Protein AF-A0A0C9TVW7-F1 (afdb_monomer_lite)

Sequence (219 aa):
MTTEAKRLNALELTLAEERLKTERIENQLQQLIELLDPTRAATEPAPPGNTPSVQIMDEDTPSEMSTGRGQSFLNSCSLYFSIAGRAFQDEQARISWALTFFKTGQAASFADRILRTQSRTGKPYFANWSAFELEFKKHFTPRNRQVTAITQLKGSSWYQGSDSVNLVVKFKKGLNKSLRTTVSTMDPPPAFDDLETWIEAAQRVADARETSKVFEENI

Radius of gyration: 31.5 Å; chains: 1; bounding box: 72×58×94 Å

Foldseek 3Di:
DVPVVVVVVVVVVVVVVVVVVVVVVVVVVVVVVVVVDPPPPPDDDDDDDDDPPPPDPDPPLPQDLAQVNLVVLVVVLVVCCVVCVVVDPFQLSSVVVSLVSQDHDPSVVVSCVQVVVCVVPVDHPAPGPVRVSVVSCVRRNPVDPLVVLVVVLVVVCVPPVDQLLVSLVVSLVPDDPVLSVQQCPDVVHDDNSDPVSSSVSSVVVVVVVVVVVVVVVVD

pLDDT: mean 70.95, std 16.87, range [31.98, 92.75]

Structure (mmCIF, N/CA/C/O backbone):
data_AF-A0A0C9TVW7-F1
#
_entry.id   AF-A0A0C9TVW7-F1
#
loop_
_atom_site.group_PDB
_atom_site.id
_atom_site.type_symbol
_atom_site.label_atom_id
_atom_site.label_alt_id
_atom_site.label_comp_id
_atom_site.label_asym_id
_atom_site.label_entity_id
_atom_site.label_seq_id
_atom_site.pdbx_PDB_ins_code
_atom_site.Cartn_x
_atom_site.Cartn_y
_atom_site.Cartn_z
_atom_site.occupancy
_atom_site.B_iso_or_equiv
_atom_site.auth_seq_id
_atom_site.auth_comp_id
_atom_site.auth_asym_id
_atom_site.auth_atom_id
_atom_site.pdbx_PDB_model_num
ATOM 1 N N . MET A 1 1 ? -46.443 -13.674 58.684 1.00 56.50 1 MET A N 1
ATOM 2 C CA . MET A 1 1 ? -45.889 -12.301 58.625 1.00 56.50 1 MET A CA 1
ATOM 3 C C . MET A 1 1 ? -44.355 -12.234 58.699 1.00 56.50 1 MET A C 1
ATOM 5 O O . MET A 1 1 ? -43.792 -11.214 58.343 1.00 56.50 1 MET A O 1
ATOM 9 N N . THR A 1 2 ? -43.634 -13.285 59.108 1.00 62.97 2 THR A N 1
ATOM 10 C CA . THR A 1 2 ? -42.164 -13.254 59.300 1.00 62.97 2 THR A CA 1
ATOM 11 C C . THR A 1 2 ? -41.322 -13.492 58.038 1.00 62.97 2 THR A C 1
ATOM 13 O O . THR A 1 2 ? -40.131 -13.192 58.031 1.00 62.97 2 THR A O 1
ATOM 16 N N . THR A 1 3 ? -41.903 -14.033 56.969 1.00 72.88 3 THR A N 1
ATOM 17 C CA . THR A 1 3 ? -41.210 -14.331 55.702 1.00 72.88 3 THR A CA 1
ATOM 18 C C . THR A 1 3 ? -41.071 -13.112 54.793 1.00 72.88 3 THR A C 1
ATOM 20 O O . THR A 1 3 ? -40.035 -12.950 54.156 1.00 72.88 3 THR A O 1
ATOM 23 N N . GLU A 1 4 ? -42.067 -12.228 54.765 1.00 73.50 4 GLU A N 1
ATOM 24 C CA . GLU A 1 4 ? -42.028 -10.991 53.971 1.00 73.50 4 GLU A CA 1
ATOM 25 C C . GLU A 1 4 ? -41.014 -9.989 54.529 1.00 73.50 4 GLU A C 1
ATOM 27 O O . GLU A 1 4 ? -40.212 -9.450 53.771 1.00 73.50 4 GLU A O 1
ATOM 32 N N . ALA A 1 5 ? -40.942 -9.845 55.857 1.00 74.75 5 ALA A N 1
ATOM 33 C CA . ALA A 1 5 ? -39.949 -8.997 56.522 1.00 74.75 5 ALA A CA 1
ATOM 34 C C . ALA A 1 5 ? -38.498 -9.416 56.207 1.00 74.75 5 ALA A C 1
ATOM 36 O O . ALA A 1 5 ? -37.625 -8.575 56.016 1.00 74.75 5 ALA A O 1
ATOM 37 N N . LYS A 1 6 ? -38.233 -10.724 56.080 1.00 78.38 6 LYS A N 1
ATOM 38 C CA . LYS A 1 6 ? -36.904 -11.230 55.697 1.00 78.38 6 LYS A CA 1
ATOM 39 C C . LYS A 1 6 ? -36.547 -10.912 54.244 1.00 78.38 6 LYS A C 1
ATOM 41 O O . LYS A 1 6 ? -35.385 -10.642 53.959 1.00 78.38 6 LYS A O 1
ATOM 46 N N . ARG A 1 7 ? -37.526 -10.943 53.330 1.00 80.50 7 ARG A N 1
ATOM 47 C CA . ARG A 1 7 ? -37.311 -10.600 51.913 1.00 80.50 7 ARG A CA 1
ATOM 48 C C . ARG A 1 7 ? -37.087 -9.102 51.728 1.00 80.50 7 ARG A C 1
ATOM 50 O O . ARG A 1 7 ? -36.235 -8.737 50.930 1.00 80.50 7 ARG A O 1
ATOM 57 N N . LEU A 1 8 ? -37.798 -8.268 52.489 1.00 81.94 8 LEU A N 1
ATOM 58 C CA . LEU A 1 8 ? -37.588 -6.818 52.500 1.00 81.94 8 LEU A CA 1
ATOM 59 C C . LEU A 1 8 ? -36.176 -6.462 52.980 1.00 81.94 8 LEU A C 1
ATOM 61 O O . LEU A 1 8 ? -35.452 -5.801 52.245 1.00 81.94 8 LEU A O 1
ATOM 65 N N . ASN A 1 9 ? -35.726 -7.021 54.108 1.00 84.56 9 ASN A N 1
ATOM 66 C CA . ASN A 1 9 ? -34.359 -6.796 54.597 1.00 84.56 9 ASN A CA 1
ATOM 67 C C . ASN A 1 9 ? -33.279 -7.278 53.611 1.00 84.56 9 ASN A C 1
ATOM 69 O O . ASN A 1 9 ? -32.235 -6.647 53.477 1.00 84.56 9 ASN A O 1
ATOM 73 N N . ALA A 1 10 ? -33.512 -8.394 52.910 1.00 83.44 10 ALA A N 1
ATOM 74 C CA . ALA A 1 10 ? -32.576 -8.888 51.900 1.00 83.44 10 ALA A CA 1
ATOM 75 C C . ALA A 1 10 ? -32.485 -7.944 50.689 1.00 83.44 10 ALA A C 1
ATOM 77 O O . ALA A 1 10 ? -31.390 -7.693 50.193 1.00 83.44 10 ALA A O 1
ATOM 78 N N . LEU A 1 11 ? -33.616 -7.392 50.238 1.00 85.38 11 LEU A N 1
ATOM 79 C CA . LEU A 1 11 ? -33.639 -6.427 49.139 1.00 85.38 11 LEU A CA 1
ATOM 80 C C . LEU A 1 11 ? -32.977 -5.102 49.531 1.00 85.38 11 LEU A C 1
ATOM 82 O O . LEU A 1 11 ? -32.192 -4.568 48.751 1.00 85.38 11 LEU A O 1
ATOM 86 N N . GLU A 1 12 ? -33.227 -4.605 50.743 1.00 86.81 12 GLU A N 1
ATOM 87 C CA . GLU A 1 12 ? -32.579 -3.399 51.274 1.00 86.81 12 GLU A CA 1
ATOM 88 C C . GLU A 1 12 ? -31.057 -3.559 51.368 1.00 86.81 12 GLU A C 1
ATOM 90 O O . GLU A 1 12 ? -30.319 -2.651 50.983 1.00 86.81 12 GLU A O 1
ATOM 95 N N . LEU A 1 13 ? -30.582 -4.738 51.786 1.00 89.94 13 LEU A N 1
ATOM 96 C CA . LEU A 1 13 ? -29.155 -5.058 51.809 1.00 89.94 13 LEU A CA 1
ATOM 97 C C . LEU A 1 13 ? -28.554 -5.054 50.397 1.00 89.94 13 LEU A C 1
ATOM 99 O O . LEU A 1 13 ? -27.542 -4.396 50.166 1.00 89.94 13 LEU A O 1
ATOM 103 N N . THR A 1 14 ? -29.200 -5.717 49.432 1.00 89.81 14 THR A N 1
ATOM 104 C CA . THR A 1 14 ? -28.711 -5.728 48.041 1.00 89.81 14 THR A CA 1
ATOM 105 C C . THR A 1 14 ? -28.729 -4.339 47.403 1.00 89.81 14 THR A C 1
ATOM 107 O O . THR A 1 14 ? -27.819 -3.989 46.659 1.00 89.81 14 THR A O 1
ATOM 110 N N . LEU A 1 15 ? -29.721 -3.505 47.730 1.00 91.88 15 LEU A N 1
ATOM 111 C CA . LEU A 1 15 ? -29.795 -2.125 47.254 1.00 91.88 15 LEU A CA 1
ATOM 112 C C . LEU A 1 15 ? -28.636 -1.286 47.811 1.00 91.88 15 LEU A C 1
ATOM 114 O O . LEU A 1 15 ? -28.059 -0.480 47.083 1.00 91.88 15 LEU A O 1
ATOM 118 N N . ALA A 1 16 ? -28.289 -1.469 49.087 1.00 90.56 16 ALA A N 1
ATOM 119 C CA . ALA A 1 16 ? -27.157 -0.787 49.708 1.00 90.56 16 ALA A CA 1
ATOM 120 C C . ALA A 1 16 ? -25.822 -1.212 49.074 1.00 90.56 16 ALA A C 1
ATOM 122 O O . ALA A 1 16 ? -24.976 -0.362 48.794 1.00 90.56 16 ALA A O 1
ATOM 123 N N . GLU A 1 17 ? -25.656 -2.503 48.779 1.00 92.25 17 GLU A N 1
ATOM 124 C CA . GLU A 1 17 ? -24.476 -3.020 48.081 1.00 92.25 17 GLU A CA 1
ATOM 125 C C . GLU A 1 17 ? -24.343 -2.452 46.661 1.00 92.25 17 GLU A C 1
ATOM 127 O O . GLU A 1 17 ? -23.255 -2.025 46.271 1.00 92.25 17 GLU A O 1
ATOM 132 N N . GLU A 1 18 ? -25.434 -2.394 45.891 1.00 89.81 18 GLU A N 1
ATOM 133 C CA . GLU A 1 18 ? -25.423 -1.819 44.539 1.00 89.81 18 GLU A CA 1
ATOM 134 C C . GLU A 1 18 ? -25.153 -0.307 44.550 1.00 89.81 18 GLU A C 1
ATOM 136 O O . GLU A 1 18 ? -24.414 0.200 43.701 1.00 89.81 18 GLU A O 1
ATOM 141 N N . ARG A 1 19 ? -25.669 0.426 45.546 1.00 89.50 19 ARG A N 1
ATOM 142 C CA . ARG A 1 19 ? -25.356 1.854 45.727 1.00 89.50 19 ARG A CA 1
ATOM 143 C C . ARG A 1 19 ? -23.876 2.081 46.015 1.00 89.50 19 ARG A C 1
ATOM 145 O O . ARG A 1 19 ? -23.264 2.928 45.376 1.00 89.50 19 ARG A O 1
ATOM 152 N N . LEU A 1 20 ? -23.281 1.270 46.887 1.00 92.31 20 LEU A N 1
ATOM 153 C CA . LEU A 1 20 ? -21.857 1.364 47.215 1.00 92.31 20 LEU A CA 1
ATOM 154 C C . LEU A 1 20 ? -20.978 1.030 45.997 1.00 92.31 20 LEU A C 1
ATOM 156 O O . LEU A 1 20 ? -19.965 1.686 45.753 1.00 92.31 20 LEU A O 1
ATOM 160 N N . LYS A 1 21 ? -21.383 0.050 45.175 1.00 88.69 21 LYS A N 1
ATOM 161 C CA . LYS A 1 21 ? -20.720 -0.234 43.889 1.00 88.69 21 LYS A CA 1
ATOM 162 C C . LYS A 1 21 ? -20.826 0.942 42.920 1.00 88.69 21 LYS A C 1
ATOM 164 O O . LYS A 1 21 ? -19.841 1.251 42.256 1.00 88.69 21 LYS A O 1
ATOM 169 N N . THR A 1 22 ? -21.981 1.603 42.865 1.00 89.56 22 THR A N 1
ATOM 170 C CA . THR A 1 22 ? -22.203 2.773 42.002 1.00 89.56 22 THR A CA 1
ATOM 171 C C . THR A 1 22 ? -21.309 3.937 42.425 1.00 89.56 22 THR A C 1
ATOM 173 O O . THR A 1 22 ? -20.554 4.440 41.601 1.00 89.56 22 THR A O 1
ATOM 176 N N . GLU A 1 23 ? -21.268 4.270 43.718 1.00 92.75 23 GLU A N 1
ATOM 177 C CA . GLU A 1 23 ? -20.376 5.311 44.257 1.00 92.75 23 GLU A CA 1
ATOM 178 C C . GLU A 1 23 ? -18.893 4.989 44.024 1.00 92.75 23 GLU A C 1
ATOM 180 O O . GLU A 1 23 ? -18.076 5.875 43.762 1.00 92.75 23 GLU A O 1
ATOM 185 N N . ARG A 1 24 ? -18.512 3.707 44.094 1.00 91.44 24 ARG A N 1
ATOM 186 C CA . ARG A 1 24 ? -17.148 3.273 43.776 1.00 91.44 24 ARG A CA 1
ATOM 187 C C . ARG A 1 24 ? -16.816 3.500 42.303 1.00 91.44 24 ARG A C 1
ATOM 189 O O . ARG A 1 24 ? -15.730 3.992 42.009 1.00 91.44 24 ARG A O 1
ATOM 196 N N . ILE A 1 25 ? -17.727 3.146 41.398 1.00 91.50 25 ILE A N 1
ATOM 197 C CA . ILE A 1 25 ? -17.547 3.339 39.954 1.00 91.50 25 ILE A CA 1
ATOM 198 C C . ILE A 1 25 ? -17.503 4.833 39.618 1.00 91.50 25 ILE A C 1
ATOM 200 O O . ILE A 1 25 ? -16.626 5.252 38.869 1.00 91.50 25 ILE A O 1
ATOM 204 N N . GLU A 1 26 ? -18.378 5.647 40.208 1.00 90.38 26 GLU A N 1
ATOM 205 C CA . GLU A 1 26 ? -18.377 7.104 40.034 1.00 90.38 26 GLU 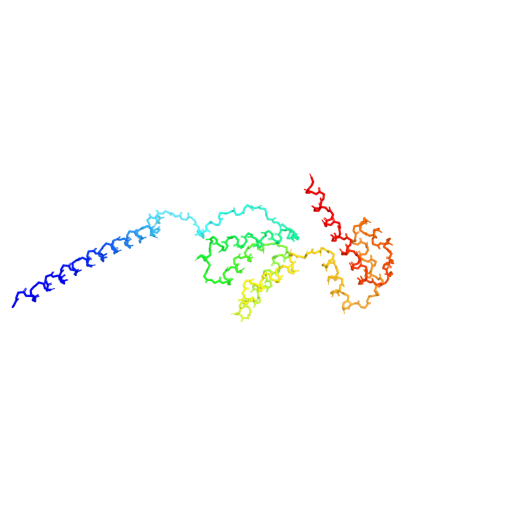A CA 1
ATOM 206 C C . GLU A 1 26 ? -17.065 7.731 40.515 1.00 90.38 26 GLU A C 1
ATOM 208 O O . GLU A 1 26 ? -16.455 8.506 39.783 1.00 90.38 26 GLU A O 1
ATOM 213 N N . ASN A 1 27 ? -16.553 7.325 41.682 1.00 90.75 27 ASN A N 1
ATOM 214 C CA . ASN A 1 27 ? -15.242 7.774 42.158 1.00 90.75 27 ASN A CA 1
ATOM 215 C C . ASN A 1 27 ? -14.097 7.346 41.228 1.00 90.75 27 ASN A C 1
ATOM 217 O O . ASN A 1 27 ? -13.171 8.121 40.995 1.00 90.75 27 ASN A O 1
ATOM 221 N N . GLN A 1 28 ? -14.144 6.131 40.674 1.00 89.44 28 GLN A N 1
ATOM 222 C CA . GLN A 1 28 ? -13.141 5.676 39.706 1.00 89.44 28 GLN A CA 1
ATOM 223 C C . GLN A 1 28 ? -13.206 6.472 38.397 1.00 89.44 28 GLN A C 1
ATOM 225 O O . GLN A 1 28 ? -12.164 6.808 37.838 1.00 89.44 28 GLN A O 1
ATOM 230 N N . LEU A 1 29 ? -14.408 6.806 37.921 1.00 87.00 29 LEU A N 1
ATOM 231 C CA . LEU A 1 29 ? -14.588 7.661 36.750 1.00 87.00 29 LEU A CA 1
ATOM 232 C C . LEU A 1 29 ? -14.093 9.084 37.020 1.00 87.00 29 LEU A C 1
ATOM 234 O O . LEU A 1 29 ? -13.397 9.640 36.177 1.00 87.00 29 LEU A O 1
ATOM 238 N N . GLN A 1 30 ? -14.359 9.638 38.205 1.00 83.94 30 GLN A N 1
ATOM 239 C CA . GLN A 1 30 ? -13.880 10.967 38.584 1.00 83.94 30 GLN A CA 1
ATOM 240 C C . GLN A 1 30 ? -12.346 11.032 38.644 1.00 83.94 30 GLN A C 1
ATOM 242 O O . GLN A 1 30 ? -11.760 11.992 38.153 1.00 83.94 30 GLN A O 1
ATOM 247 N N . GLN A 1 31 ? -11.688 9.985 39.156 1.00 84.94 31 GLN A N 1
ATOM 248 C CA . GLN A 1 31 ? -10.222 9.879 39.150 1.00 84.94 31 GLN A CA 1
ATOM 249 C C . GLN A 1 31 ? -9.647 9.797 37.732 1.00 84.94 31 GLN A C 1
ATOM 251 O O . GLN A 1 31 ? -8.604 10.384 37.453 1.00 84.94 31 GLN A O 1
ATOM 256 N N . LEU A 1 32 ? -10.317 9.084 36.820 1.00 79.38 32 LEU A N 1
ATOM 257 C CA . LEU A 1 32 ? -9.900 9.027 35.418 1.00 79.38 32 LEU A CA 1
ATOM 258 C C . LEU A 1 32 ? -10.103 10.370 34.708 1.00 79.38 32 LEU A C 1
ATOM 260 O O . LEU A 1 32 ? -9.274 10.732 33.882 1.00 79.38 32 LEU A O 1
ATOM 264 N N . ILE A 1 33 ? -11.159 11.115 35.046 1.00 82.56 33 ILE A N 1
ATOM 265 C CA . ILE A 1 33 ? -11.397 12.468 34.523 1.00 82.56 33 ILE A CA 1
ATOM 266 C C . ILE A 1 33 ? -10.311 13.433 35.021 1.00 82.56 33 ILE A C 1
ATOM 268 O O . ILE A 1 33 ? -9.722 14.130 34.202 1.00 82.56 33 ILE A O 1
ATOM 272 N N . GLU A 1 34 ? -9.962 13.410 36.314 1.00 78.00 34 GLU A N 1
ATOM 273 C CA . GLU A 1 34 ? -8.847 14.208 36.861 1.00 78.00 34 GLU A CA 1
ATOM 274 C C . GLU A 1 34 ? -7.494 13.855 36.226 1.00 78.00 34 GLU A C 1
ATOM 276 O O . GLU A 1 34 ? -6.662 14.734 36.013 1.00 78.00 34 GLU A O 1
ATOM 281 N N . LEU A 1 35 ? -7.270 12.581 35.889 1.00 70.06 35 LEU A N 1
ATOM 282 C CA . LEU A 1 35 ? -6.055 12.137 35.200 1.00 70.06 35 LEU A CA 1
ATOM 283 C C . LEU A 1 35 ? -6.007 12.596 33.731 1.00 70.06 35 LEU A C 1
ATOM 285 O O . LEU A 1 35 ? -4.927 12.689 33.146 1.00 70.06 35 LEU A O 1
ATOM 289 N N . LEU A 1 36 ? -7.170 12.853 33.127 1.00 69.12 36 LEU A N 1
ATOM 290 C CA . LEU A 1 36 ? -7.325 13.243 31.726 1.00 69.12 36 LEU A CA 1
ATOM 291 C C . LEU A 1 36 ? -7.466 14.761 31.527 1.00 69.12 36 LEU A C 1
ATOM 293 O O . LEU A 1 36 ? -7.441 15.196 30.377 1.00 69.12 36 LEU A O 1
ATOM 297 N N . ASP A 1 37 ? -7.568 15.559 32.596 1.00 62.38 37 ASP A N 1
ATOM 298 C CA . ASP A 1 37 ? -7.609 17.024 32.532 1.00 62.38 37 ASP A CA 1
ATOM 299 C C . ASP A 1 37 ? -6.202 17.618 32.272 1.00 62.38 37 ASP A C 1
ATOM 301 O O . ASP A 1 37 ? -5.349 17.626 33.163 1.00 62.38 37 ASP A O 1
ATOM 305 N N . PRO A 1 38 ? -5.924 18.215 31.093 1.00 53.44 38 PRO A N 1
ATOM 306 C CA . PRO A 1 38 ? -4.649 18.885 30.804 1.00 53.44 38 PRO A CA 1
ATOM 307 C C . PRO A 1 38 ? -4.587 20.315 31.386 1.00 53.44 38 PRO A C 1
ATOM 309 O O . PRO A 1 38 ? -3.648 21.070 31.129 1.00 53.44 38 PRO A O 1
ATOM 312 N N . THR A 1 39 ? -5.608 20.732 32.139 1.00 40.97 39 THR A N 1
ATOM 313 C CA . THR A 1 39 ? -5.990 22.146 32.292 1.00 40.97 39 THR A CA 1
ATOM 314 C C . THR A 1 39 ? -5.270 22.891 33.427 1.00 40.97 39 THR A C 1
ATOM 316 O O . THR A 1 39 ? -5.425 24.103 33.553 1.00 40.97 39 THR A O 1
ATOM 319 N N . ARG A 1 40 ? -4.403 22.247 34.227 1.00 43.56 40 ARG A N 1
ATOM 320 C CA . ARG A 1 40 ? -3.616 22.966 35.259 1.00 43.56 40 ARG A CA 1
ATOM 321 C C . ARG A 1 40 ? -2.255 23.503 34.784 1.00 43.56 40 ARG A C 1
ATOM 323 O O . ARG A 1 40 ? -1.519 24.062 35.590 1.00 43.56 40 ARG A O 1
ATOM 330 N N . ALA A 1 41 ? -1.928 23.399 33.495 1.00 34.09 41 ALA A N 1
ATOM 331 C CA . ALA A 1 41 ? -0.677 23.923 32.925 1.00 34.09 41 ALA A CA 1
ATOM 332 C C . ALA A 1 41 ? -0.891 25.057 31.899 1.00 34.09 41 ALA A C 1
ATOM 334 O O . ALA A 1 41 ? -0.107 25.207 30.969 1.00 34.09 41 ALA A O 1
ATOM 335 N N . ALA A 1 42 ? -1.952 25.856 32.049 1.00 36.16 42 ALA A N 1
ATOM 336 C CA . ALA A 1 42 ? -2.235 27.001 31.181 1.00 36.16 42 ALA A CA 1
ATOM 337 C C . ALA A 1 42 ? -2.283 28.323 31.968 1.00 36.16 42 ALA A C 1
ATOM 339 O O . ALA A 1 42 ? -3.294 29.020 31.967 1.00 36.16 42 ALA A O 1
ATOM 340 N N . THR A 1 43 ? -1.167 28.683 32.607 1.00 41.81 43 THR A N 1
ATOM 341 C CA . THR A 1 43 ? -0.898 30.082 32.982 1.00 41.81 43 THR A CA 1
ATOM 342 C C . THR A 1 43 ? 0.576 30.441 32.779 1.00 41.81 43 THR A C 1
ATOM 344 O O . THR A 1 43 ? 1.221 30.934 33.692 1.00 41.81 43 THR A O 1
ATOM 347 N N . GLU A 1 44 ? 1.128 30.201 31.587 1.00 31.98 44 GLU A N 1
ATOM 348 C CA . GLU A 1 44 ? 2.358 30.864 31.115 1.00 31.98 44 G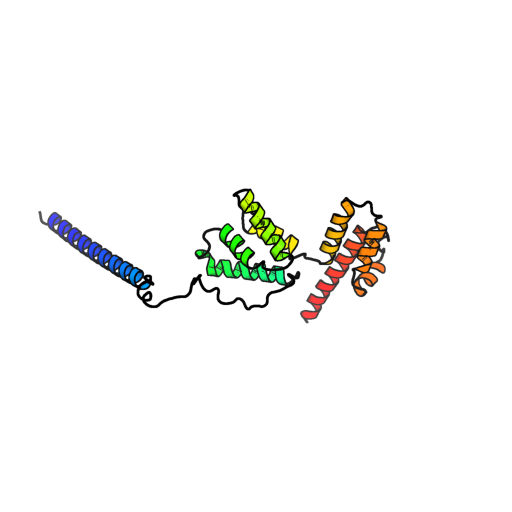LU A CA 1
ATOM 349 C C . GLU A 1 44 ? 2.415 30.803 29.565 1.00 31.98 44 GLU A C 1
ATOM 351 O O . GLU A 1 44 ? 1.934 29.820 28.996 1.00 31.98 44 GLU A O 1
ATOM 356 N N . PRO A 1 45 ? 2.863 31.852 28.840 1.00 38.97 45 PRO A N 1
ATOM 357 C CA . PRO A 1 45 ? 2.482 32.048 27.436 1.00 38.97 45 PRO A CA 1
ATOM 358 C C . PRO A 1 45 ? 3.388 31.345 26.394 1.00 38.97 45 PRO A C 1
ATOM 360 O O . PRO A 1 45 ? 4.597 31.538 26.419 1.00 38.97 45 PRO A O 1
ATOM 363 N N . ALA A 1 46 ? 2.740 30.685 25.406 1.00 38.12 46 ALA A N 1
ATOM 364 C CA . ALA A 1 46 ? 3.181 30.245 24.047 1.00 38.12 46 ALA A CA 1
ATOM 365 C C . ALA A 1 46 ? 4.333 29.199 23.940 1.00 38.12 46 ALA A C 1
ATOM 367 O O . ALA A 1 46 ? 5.244 29.248 24.757 1.00 38.12 46 ALA A O 1
ATOM 368 N N . PRO A 1 47 ? 4.363 28.260 22.946 1.00 38.00 47 PRO A N 1
ATOM 369 C CA . PRO A 1 47 ? 4.015 28.407 21.514 1.00 38.00 47 PRO A CA 1
ATOM 370 C C . PRO A 1 47 ? 3.085 27.271 20.961 1.00 38.00 47 PRO A C 1
ATOM 372 O O . PRO A 1 47 ? 2.569 26.480 21.748 1.00 38.00 47 PRO A O 1
ATOM 375 N N . PRO A 1 48 ? 2.740 27.215 19.651 1.00 43.12 48 PRO A N 1
ATOM 376 C CA . PRO A 1 48 ? 1.549 26.512 19.172 1.00 43.12 48 PRO A CA 1
ATOM 377 C C . PRO A 1 48 ? 1.763 25.008 18.953 1.00 43.12 48 PRO A C 1
ATOM 379 O O . PRO A 1 48 ? 2.783 24.589 18.419 1.00 43.12 48 PRO A O 1
ATOM 382 N N . GLY A 1 49 ? 0.713 24.233 19.241 1.00 40.47 49 GLY A N 1
ATOM 383 C CA . GLY A 1 49 ? 0.385 23.006 18.511 1.00 40.47 49 GLY A CA 1
ATOM 384 C C . GLY A 1 49 ? 1.188 21.759 18.869 1.00 40.47 49 GLY A C 1
ATOM 385 O O . GLY A 1 49 ? 2.066 21.352 18.120 1.00 40.47 49 GLY A O 1
ATOM 386 N N . ASN A 1 50 ? 0.777 21.061 19.929 1.00 32.56 50 ASN A N 1
ATOM 387 C CA . ASN A 1 50 ? 1.203 19.682 20.164 1.00 32.56 50 ASN A CA 1
ATOM 388 C C . ASN A 1 50 ? 0.118 18.714 19.680 1.00 32.56 50 ASN A C 1
ATOM 390 O O . ASN A 1 50 ? -0.694 18.201 20.447 1.00 32.56 50 ASN A O 1
ATOM 394 N N . THR A 1 51 ? 0.125 18.464 18.370 1.00 33.69 51 THR A N 1
ATOM 395 C CA . THR A 1 51 ? -0.267 17.163 17.813 1.00 33.69 51 THR A CA 1
ATOM 396 C C . THR A 1 51 ? 0.499 16.047 18.533 1.00 33.69 51 THR A C 1
ATOM 398 O O . THR A 1 51 ? 1.633 16.296 18.952 1.00 33.69 51 THR A O 1
ATOM 401 N N . PRO A 1 52 ? -0.053 14.822 18.658 1.00 34.62 52 PRO A N 1
ATOM 402 C CA . PRO A 1 52 ? 0.676 13.692 19.223 1.00 34.62 52 PRO A CA 1
ATOM 403 C C . PRO A 1 52 ? 2.032 13.588 18.533 1.00 34.62 52 PRO A C 1
ATOM 405 O O . PRO A 1 52 ? 2.098 13.428 17.312 1.00 34.62 52 PRO A O 1
ATOM 408 N N . SER A 1 53 ? 3.097 13.773 19.312 1.00 38.78 53 SER A N 1
ATOM 409 C CA . SER A 1 53 ? 4.463 13.716 18.822 1.00 38.78 53 SER A CA 1
ATOM 410 C C . SER A 1 53 ? 4.688 12.309 18.292 1.00 38.78 53 SER A C 1
ATOM 412 O O . SER A 1 53 ? 4.808 11.346 19.053 1.00 38.78 53 SER A O 1
ATOM 414 N N . VAL A 1 54 ? 4.649 12.193 16.965 1.00 44.28 54 VAL A N 1
ATOM 415 C CA . VAL A 1 54 ? 5.149 11.045 16.226 1.00 44.28 54 VAL A CA 1
ATOM 416 C C . VAL A 1 54 ? 6.617 10.980 16.598 1.00 44.28 54 VAL A C 1
ATOM 418 O O . VAL A 1 54 ? 7.432 11.730 16.064 1.00 44.28 54 VAL A O 1
ATOM 421 N N . GLN A 1 55 ? 6.937 10.141 17.581 1.00 37.41 55 GLN A N 1
ATOM 422 C CA . GLN A 1 55 ? 8.304 9.750 17.859 1.00 37.41 55 GLN A CA 1
ATOM 423 C C . GLN A 1 55 ? 8.823 9.073 16.594 1.00 37.41 55 GLN A C 1
ATOM 425 O O . GLN A 1 55 ? 8.552 7.904 16.342 1.00 37.41 55 GLN A O 1
ATOM 430 N N . ILE A 1 56 ? 9.429 9.907 15.751 1.00 40.44 56 ILE A N 1
ATOM 431 C CA . ILE A 1 56 ? 10.614 9.666 14.946 1.00 40.44 56 ILE A CA 1
ATOM 432 C C . ILE A 1 56 ? 10.730 8.181 14.585 1.00 40.44 56 ILE A C 1
ATOM 434 O O . ILE A 1 56 ? 11.476 7.421 15.196 1.00 40.44 56 ILE A O 1
ATOM 438 N N . MET A 1 57 ? 9.982 7.770 13.553 1.00 43.19 57 MET A N 1
ATOM 439 C CA . MET A 1 57 ? 10.615 6.877 12.589 1.00 43.19 57 MET A CA 1
ATOM 440 C C . MET A 1 57 ? 11.801 7.675 12.072 1.00 43.19 57 MET A C 1
ATOM 442 O O . MET A 1 57 ? 11.605 8.781 11.566 1.00 43.19 57 MET A O 1
ATOM 446 N N . ASP A 1 58 ? 12.990 7.147 12.337 1.00 36.03 58 ASP A N 1
ATOM 447 C CA . ASP A 1 58 ? 14.271 7.739 11.991 1.00 36.03 58 ASP A CA 1
ATOM 448 C C . ASP A 1 58 ? 14.204 8.399 10.614 1.00 36.03 58 ASP A C 1
ATOM 450 O O . ASP A 1 58 ? 13.619 7.855 9.668 1.00 36.03 58 ASP A O 1
ATOM 454 N N . GLU A 1 59 ? 14.750 9.606 10.548 1.00 42.56 59 GLU A N 1
ATOM 455 C CA . GLU A 1 59 ? 14.740 10.486 9.389 1.00 42.56 59 GLU A CA 1
ATOM 456 C C . GLU A 1 59 ? 15.710 9.971 8.323 1.00 42.56 59 GLU A C 1
ATOM 458 O O . GLU A 1 59 ? 16.627 10.652 7.884 1.00 42.56 59 GLU A O 1
ATOM 463 N N . ASP A 1 60 ? 15.475 8.753 7.853 1.00 35.84 60 ASP A N 1
ATOM 464 C CA . ASP A 1 60 ? 16.022 8.258 6.606 1.00 35.84 60 ASP A CA 1
ATOM 465 C C . ASP A 1 60 ? 14.962 8.494 5.535 1.00 35.84 60 ASP A C 1
ATOM 467 O O . ASP A 1 60 ? 14.245 7.594 5.093 1.00 35.84 60 ASP A O 1
ATOM 471 N N . THR A 1 61 ? 14.802 9.769 5.170 1.00 48.12 61 THR A N 1
ATOM 472 C CA . THR A 1 61 ? 13.939 10.195 4.067 1.00 48.12 61 THR A CA 1
ATOM 473 C C . THR A 1 61 ? 14.418 9.472 2.804 1.00 48.12 61 THR A C 1
ATOM 475 O O . THR A 1 61 ? 15.437 9.863 2.224 1.00 48.12 61 THR A O 1
ATOM 478 N N . PRO A 1 62 ? 13.739 8.413 2.321 1.00 39.62 62 PRO A N 1
ATOM 479 C CA . PRO A 1 62 ? 14.268 7.626 1.234 1.00 39.62 62 PRO A CA 1
ATOM 480 C C . PRO A 1 62 ? 13.826 8.323 -0.043 1.00 39.62 62 PRO A C 1
ATOM 482 O O . PRO A 1 62 ? 12.756 8.050 -0.582 1.00 39.62 62 PRO A O 1
ATOM 485 N N . SER A 1 63 ? 14.675 9.227 -0.531 1.00 42.06 63 SER A N 1
ATOM 486 C CA . SER A 1 63 ? 14.503 9.978 -1.785 1.00 42.06 63 SER A CA 1
ATOM 487 C C . SER A 1 63 ? 14.306 9.083 -3.031 1.00 42.06 63 SER A C 1
ATOM 489 O O . SER A 1 63 ? 14.016 9.563 -4.121 1.00 42.06 63 SER A O 1
ATOM 491 N N . GLU A 1 64 ? 14.363 7.758 -2.881 1.00 43.72 64 GLU A N 1
ATOM 492 C CA . GLU A 1 64 ? 13.962 6.793 -3.898 1.00 43.72 64 GLU A CA 1
ATOM 493 C C . GLU A 1 64 ? 13.182 5.644 -3.246 1.00 43.72 64 GLU A C 1
ATOM 495 O O . GLU A 1 64 ? 13.778 4.761 -2.634 1.00 43.72 64 GLU A O 1
ATOM 500 N N . MET A 1 65 ? 11.858 5.568 -3.397 1.00 48.03 65 MET A N 1
ATOM 501 C CA . MET A 1 65 ? 11.171 4.293 -3.154 1.00 48.03 65 MET A CA 1
ATOM 502 C C . MET A 1 65 ? 11.690 3.259 -4.168 1.00 48.03 65 MET A C 1
ATOM 504 O O . MET A 1 65 ? 11.251 3.207 -5.313 1.00 48.03 65 MET A O 1
ATOM 508 N N . SER A 1 66 ? 12.687 2.474 -3.760 1.00 52.25 66 SER A N 1
ATOM 509 C CA . SER A 1 66 ? 13.212 1.337 -4.509 1.00 52.25 66 SER A CA 1
ATOM 510 C C . SER A 1 66 ? 12.381 0.089 -4.211 1.00 52.25 66 SER A C 1
ATOM 512 O O . SER A 1 66 ? 11.720 -0.006 -3.176 1.00 52.25 66 SER A O 1
ATOM 514 N N . THR A 1 67 ? 12.434 -0.891 -5.112 1.00 50.47 67 THR A N 1
ATOM 515 C CA . THR A 1 67 ? 11.640 -2.133 -5.066 1.00 50.47 67 THR A CA 1
ATOM 516 C C . THR A 1 67 ? 11.704 -2.872 -3.725 1.00 50.47 67 THR A C 1
ATOM 518 O O . THR A 1 67 ? 10.695 -3.420 -3.293 1.00 50.47 67 THR A O 1
ATOM 521 N N . GLY A 1 68 ? 12.855 -2.850 -3.041 1.00 54.94 68 GLY A N 1
ATOM 522 C CA . GLY A 1 68 ? 13.016 -3.433 -1.702 1.00 54.94 68 GLY A CA 1
ATOM 523 C C . GLY A 1 68 ? 12.430 -2.586 -0.566 1.00 54.94 68 GLY A C 1
ATOM 524 O O . GLY A 1 68 ? 11.946 -3.133 0.419 1.00 54.94 68 GLY A O 1
ATOM 525 N N . ARG A 1 69 ? 12.403 -1.254 -0.708 1.00 65.69 69 ARG A N 1
ATOM 526 C CA . ARG A 1 69 ? 11.873 -0.338 0.318 1.00 65.69 69 ARG A CA 1
ATOM 527 C C . ARG A 1 69 ? 10.344 -0.295 0.340 1.00 65.69 69 ARG A C 1
ATOM 529 O O . ARG A 1 69 ? 9.767 -0.161 1.414 1.00 65.69 69 ARG A O 1
ATOM 536 N N . GLY A 1 70 ? 9.688 -0.477 -0.809 1.00 77.00 70 GLY A N 1
ATOM 537 C CA . GLY A 1 70 ? 8.222 -0.511 -0.889 1.00 77.00 70 GLY A CA 1
ATOM 538 C C . GLY A 1 70 ? 7.600 -1.669 -0.094 1.00 77.00 70 GLY A C 1
ATOM 539 O O . GLY A 1 70 ? 6.614 -1.472 0.613 1.00 77.00 70 GLY A O 1
ATOM 540 N N . GLN A 1 71 ? 8.201 -2.863 -0.138 1.00 76.56 71 GLN A N 1
ATOM 541 C CA . GLN A 1 71 ? 7.704 -4.006 0.636 1.00 76.56 71 GLN A CA 1
ATOM 542 C C . GLN A 1 71 ? 7.958 -3.828 2.140 1.00 76.56 71 GLN A C 1
ATOM 544 O O . GLN A 1 71 ? 7.069 -4.107 2.943 1.00 76.56 71 GLN A O 1
ATOM 549 N N . SER A 1 72 ? 9.129 -3.309 2.523 1.00 77.88 72 SER A N 1
ATOM 550 C CA . SER A 1 72 ? 9.425 -2.984 3.923 1.00 77.88 72 SER A CA 1
ATOM 551 C C . SER A 1 72 ? 8.439 -1.962 4.490 1.00 77.88 72 SER A C 1
ATOM 553 O O . SER A 1 72 ? 7.952 -2.149 5.599 1.00 77.88 72 SER A O 1
ATOM 555 N N . PHE A 1 73 ? 8.057 -0.945 3.709 1.00 85.75 73 PHE A N 1
ATOM 556 C CA . PHE A 1 73 ? 7.040 0.030 4.108 1.00 85.75 73 PHE A CA 1
ATOM 557 C C . PHE A 1 73 ? 5.677 -0.617 4.398 1.00 85.75 73 PHE A C 1
ATOM 559 O O . PHE A 1 73 ? 5.056 -0.314 5.416 1.00 85.75 73 PHE A O 1
ATOM 566 N N . LEU A 1 74 ? 5.216 -1.543 3.549 1.00 85.62 74 LEU A N 1
ATOM 567 C CA . LEU A 1 74 ? 3.957 -2.261 3.785 1.00 85.62 74 LEU A CA 1
ATOM 568 C C . LEU A 1 74 ? 4.012 -3.135 5.040 1.00 85.62 74 LEU A C 1
ATOM 570 O O . LEU A 1 74 ? 3.034 -3.202 5.791 1.00 85.62 74 LEU A O 1
ATOM 574 N N . ASN A 1 75 ? 5.157 -3.767 5.295 1.00 83.62 75 ASN A N 1
ATOM 575 C CA . ASN A 1 75 ? 5.369 -4.546 6.511 1.00 83.62 75 ASN A CA 1
ATOM 576 C C . ASN A 1 75 ? 5.326 -3.636 7.751 1.00 83.62 75 ASN A C 1
ATOM 578 O O . ASN A 1 75 ? 4.643 -3.963 8.721 1.00 83.62 75 ASN A O 1
ATOM 582 N N . SER A 1 76 ? 5.972 -2.465 7.697 1.00 84.69 76 SER A N 1
ATOM 583 C CA . SER A 1 76 ? 5.917 -1.457 8.763 1.00 84.69 76 SER A CA 1
ATOM 584 C C . SER A 1 76 ? 4.496 -0.946 9.005 1.00 84.69 76 SER A C 1
ATOM 586 O O . SER A 1 76 ? 4.070 -0.874 10.155 1.00 84.69 76 SER A O 1
ATOM 588 N N . CYS A 1 77 ? 3.730 -0.658 7.947 1.00 86.00 77 CYS A N 1
ATOM 589 C CA . CYS A 1 77 ? 2.325 -0.260 8.072 1.00 86.00 77 CYS A CA 1
ATOM 590 C C . CYS A 1 77 ? 1.491 -1.361 8.735 1.00 86.00 77 CYS A C 1
ATOM 592 O O . CYS A 1 77 ? 0.744 -1.089 9.669 1.00 86.00 77 CYS A O 1
ATOM 594 N N . SER A 1 78 ? 1.654 -2.613 8.301 1.00 85.88 78 SER A N 1
ATOM 595 C CA . SER A 1 78 ? 0.917 -3.758 8.854 1.00 85.88 78 SER A CA 1
ATOM 596 C C . SER A 1 78 ? 1.213 -3.968 10.341 1.00 85.88 78 SER A C 1
ATOM 598 O O . SER A 1 78 ? 0.297 -4.187 11.138 1.00 85.88 78 SER A O 1
ATOM 600 N N . LEU A 1 79 ? 2.486 -3.846 10.734 1.00 85.00 79 LEU A N 1
ATOM 601 C CA . LEU A 1 79 ? 2.901 -3.913 12.133 1.00 85.00 79 LEU A CA 1
ATOM 602 C C . LEU A 1 79 ? 2.296 -2.760 12.941 1.00 85.00 79 LEU A C 1
ATOM 604 O O . LEU A 1 79 ? 1.699 -2.989 13.993 1.00 85.00 79 LEU A O 1
ATOM 608 N N . TYR A 1 80 ? 2.384 -1.532 12.425 1.00 85.75 80 TYR A N 1
ATOM 609 C CA . TYR A 1 80 ? 1.839 -0.357 13.096 1.00 85.75 80 TYR A CA 1
ATOM 610 C C . TYR A 1 80 ? 0.322 -0.451 13.266 1.00 85.75 80 TYR A C 1
ATOM 612 O O . TYR A 1 80 ? -0.183 -0.209 14.355 1.00 85.75 80 TYR A O 1
ATOM 620 N N . PHE A 1 81 ? -0.420 -0.886 12.247 1.00 86.25 81 PHE A N 1
ATOM 621 C CA . PHE A 1 81 ? -1.869 -1.072 12.352 1.00 86.25 81 PHE A CA 1
ATOM 622 C C . PHE A 1 81 ? -2.264 -2.210 13.289 1.00 86.25 81 PHE A C 1
ATOM 624 O O . PHE A 1 81 ? -3.367 -2.187 13.824 1.00 86.25 81 PHE A O 1
ATOM 631 N N . SER A 1 82 ? -1.388 -3.186 13.517 1.00 82.75 82 SER A N 1
ATOM 632 C CA . SER A 1 82 ? -1.639 -4.244 14.499 1.00 82.75 82 SER A CA 1
ATOM 633 C C . SER A 1 82 ? -1.502 -3.717 15.931 1.00 82.75 82 SER A C 1
ATOM 635 O O . SER A 1 82 ? -2.323 -4.035 16.787 1.00 82.75 82 SER A O 1
ATOM 637 N N . ILE A 1 83 ? -0.503 -2.864 16.184 1.00 81.75 83 ILE A N 1
ATOM 638 C CA . ILE A 1 83 ? -0.231 -2.285 17.511 1.00 81.75 83 ILE A CA 1
ATOM 639 C C . ILE A 1 83 ? -1.192 -1.124 17.809 1.00 81.75 83 ILE A C 1
ATOM 641 O O . ILE A 1 83 ? -1.824 -1.071 18.861 1.00 81.75 83 ILE A O 1
ATOM 645 N N . ALA A 1 84 ? -1.340 -0.206 16.857 1.00 79.19 84 ALA A N 1
ATOM 646 C CA . ALA A 1 84 ? -2.165 0.994 16.941 1.00 79.19 84 ALA A CA 1
ATOM 647 C C . ALA A 1 84 ? -3.567 0.792 16.338 1.00 79.19 84 ALA A C 1
ATOM 649 O O . ALA A 1 84 ? -4.260 1.761 16.040 1.00 79.19 84 ALA A O 1
ATOM 650 N N . GLY A 1 85 ? -4.023 -0.452 16.158 1.00 67.12 85 GLY A N 1
ATOM 651 C CA . GLY A 1 85 ? -5.282 -0.760 15.468 1.00 67.12 85 GLY A CA 1
ATOM 652 C C . GLY A 1 85 ? -6.522 -0.112 16.079 1.00 67.12 85 GLY A C 1
ATOM 653 O O . GLY A 1 85 ? -7.480 0.149 15.360 1.00 67.12 85 GLY A O 1
ATOM 654 N N . ARG A 1 86 ? -6.480 0.206 17.380 1.00 69.69 86 ARG A N 1
ATOM 655 C CA . ARG A 1 86 ? -7.540 0.930 18.102 1.00 69.69 86 ARG A CA 1
ATOM 656 C C . ARG A 1 86 ? -7.507 2.451 17.887 1.00 69.69 86 ARG A C 1
ATOM 658 O O . ARG A 1 86 ? -8.501 3.108 18.166 1.00 69.69 86 ARG A O 1
ATOM 665 N N . ALA A 1 87 ? -6.388 3.004 17.416 1.00 71.75 87 ALA A N 1
ATOM 666 C CA . ALA A 1 87 ? -6.231 4.430 17.120 1.00 71.75 87 ALA A CA 1
ATOM 667 C C . ALA A 1 87 ? -6.802 4.814 15.743 1.00 71.75 87 ALA A C 1
ATOM 669 O O . ALA A 1 87 ? -7.111 5.978 15.504 1.00 71.75 87 ALA A O 1
ATOM 670 N N . PHE A 1 88 ? -6.973 3.839 14.845 1.00 76.12 88 PHE A N 1
ATOM 671 C CA . PHE A 1 88 ? -7.587 4.042 13.536 1.00 76.12 88 PHE A CA 1
ATOM 672 C C . PHE A 1 88 ? -9.047 3.599 13.563 1.00 76.12 88 PHE A C 1
ATOM 674 O O . PHE A 1 88 ? -9.329 2.415 13.734 1.00 76.12 88 PHE A O 1
ATOM 681 N N . GLN A 1 89 ? -9.966 4.547 13.375 1.00 69.94 89 GLN A N 1
ATOM 682 C CA . GLN A 1 89 ? -11.405 4.265 13.390 1.00 69.94 89 GLN A CA 1
ATOM 683 C C . GLN A 1 89 ? -11.874 3.497 12.149 1.00 69.94 89 GLN A C 1
ATOM 685 O O . GLN A 1 89 ? -12.786 2.679 12.241 1.00 69.94 89 GLN A O 1
ATOM 690 N N . ASP A 1 90 ? -11.232 3.726 11.003 1.00 83.38 90 ASP A N 1
ATOM 691 C CA . ASP A 1 90 ? -11.561 3.084 9.738 1.00 83.38 90 ASP A CA 1
ATOM 692 C C . ASP A 1 90 ? -10.314 2.840 8.869 1.00 83.38 90 ASP A C 1
ATOM 694 O O . ASP A 1 90 ? -9.193 3.275 9.160 1.00 83.38 90 ASP A O 1
ATOM 698 N N . GLU A 1 91 ? -10.496 2.097 7.777 1.00 86.12 91 GLU A N 1
ATOM 699 C CA . GLU A 1 91 ? -9.410 1.840 6.829 1.00 86.12 91 GLU A CA 1
ATOM 700 C C . GLU A 1 91 ? -8.994 3.095 6.050 1.00 86.12 91 GLU A C 1
ATOM 702 O O . GLU A 1 91 ? -7.854 3.179 5.593 1.00 86.12 91 GLU A O 1
ATOM 707 N N . GLN A 1 92 ? -9.864 4.103 5.939 1.00 88.00 92 GLN A N 1
ATOM 708 C CA . GLN A 1 92 ? -9.534 5.364 5.272 1.00 88.00 92 GLN A CA 1
ATOM 709 C C . GLN A 1 92 ? -8.550 6.203 6.083 1.00 88.00 92 GLN A C 1
ATOM 711 O O . GLN A 1 92 ? -7.651 6.813 5.503 1.00 88.00 92 GLN A O 1
ATOM 716 N N . ALA A 1 93 ? -8.644 6.184 7.411 1.00 86.69 93 ALA A N 1
ATOM 717 C CA . ALA A 1 93 ? -7.670 6.798 8.299 1.00 86.69 93 ALA A CA 1
ATOM 718 C C . ALA A 1 93 ? -6.299 6.124 8.162 1.00 86.69 93 ALA A C 1
ATOM 720 O O . ALA A 1 93 ? -5.281 6.813 8.152 1.00 86.69 93 ALA A O 1
ATOM 721 N N . ARG A 1 94 ? -6.257 4.797 7.965 1.00 88.94 94 ARG A N 1
ATOM 722 C CA . ARG A 1 94 ? -5.006 4.058 7.704 1.00 88.94 94 ARG A CA 1
ATOM 723 C C . ARG A 1 94 ? -4.369 4.468 6.379 1.00 88.94 94 ARG A C 1
ATOM 725 O O . ARG A 1 94 ? -3.172 4.741 6.338 1.00 88.94 94 ARG A O 1
ATOM 732 N N . ILE A 1 95 ? -5.169 4.554 5.313 1.00 89.06 95 ILE A N 1
ATOM 733 C CA . ILE A 1 95 ? -4.711 5.022 3.995 1.00 89.06 95 ILE A CA 1
ATOM 734 C C . ILE A 1 95 ? -4.218 6.468 4.094 1.00 89.06 95 ILE A C 1
ATOM 736 O O . ILE A 1 95 ? -3.113 6.771 3.655 1.00 89.06 95 ILE A O 1
ATOM 740 N N . SER A 1 96 ? -4.997 7.352 4.717 1.00 88.50 96 SER A N 1
ATOM 741 C CA . SER A 1 96 ? -4.646 8.768 4.870 1.00 88.50 96 SER A CA 1
ATOM 742 C C . SER A 1 96 ? -3.360 8.948 5.670 1.00 88.50 96 SER A C 1
ATOM 744 O O . SER A 1 96 ? -2.500 9.733 5.281 1.00 88.50 96 SER A O 1
ATOM 746 N N . TRP A 1 97 ? -3.188 8.173 6.741 1.00 89.81 97 TRP A N 1
ATOM 747 C CA . TRP A 1 97 ? -1.960 8.157 7.527 1.00 89.81 97 TRP A CA 1
ATOM 748 C C . TRP A 1 97 ? -0.766 7.668 6.707 1.00 89.81 97 TRP A C 1
ATOM 750 O O . TRP A 1 97 ? 0.267 8.331 6.689 1.00 89.81 97 TRP A O 1
ATOM 760 N N . ALA A 1 98 ? -0.907 6.574 5.954 1.00 89.81 98 ALA A N 1
ATOM 761 C CA . ALA A 1 98 ? 0.163 6.070 5.094 1.00 89.81 98 ALA A CA 1
ATOM 762 C C . ALA A 1 98 ? 0.607 7.113 4.051 1.00 89.81 98 ALA A C 1
ATOM 764 O O . ALA A 1 98 ? 1.803 7.274 3.813 1.00 89.81 98 ALA A O 1
ATOM 765 N N . LEU A 1 99 ? -0.333 7.879 3.485 1.00 86.69 99 LEU A N 1
ATOM 766 C CA . LEU A 1 99 ? -0.032 8.958 2.539 1.00 86.69 99 LEU A CA 1
ATOM 767 C C . LEU A 1 99 ? 0.799 10.097 3.154 1.00 86.69 99 LEU A C 1
ATOM 769 O O . LEU A 1 99 ? 1.511 10.776 2.418 1.00 86.69 99 LEU A O 1
ATOM 773 N N . THR A 1 100 ? 0.792 10.293 4.478 1.00 87.44 100 THR A N 1
ATOM 774 C CA . THR A 1 100 ? 1.613 11.340 5.128 1.00 87.44 100 THR A CA 1
ATOM 775 C C . THR A 1 100 ? 3.121 11.103 4.997 1.00 87.44 100 THR A C 1
ATOM 777 O O . THR A 1 100 ? 3.914 12.044 5.078 1.00 87.44 100 THR A O 1
ATOM 780 N N . PHE A 1 101 ? 3.531 9.860 4.732 1.00 84.56 101 PHE A N 1
ATOM 781 C CA . PHE A 1 101 ? 4.929 9.500 4.498 1.00 84.56 101 PHE A CA 1
ATOM 782 C C . PHE A 1 101 ? 5.392 9.813 3.069 1.00 84.56 101 PHE A C 1
ATOM 784 O O . PHE A 1 101 ? 6.586 9.772 2.773 1.00 84.56 101 PHE A O 1
ATOM 791 N N . PHE A 1 102 ? 4.475 10.154 2.161 1.00 84.38 102 PHE A N 1
ATOM 792 C CA . PHE A 1 102 ? 4.752 10.302 0.736 1.00 84.38 102 PHE A CA 1
ATOM 793 C C . PHE A 1 102 ? 5.152 11.755 0.459 1.00 84.38 102 PHE A C 1
ATOM 795 O O . PHE A 1 102 ? 4.441 12.503 -0.202 1.00 84.38 102 PHE A O 1
ATOM 802 N N . LYS A 1 103 ? 6.290 12.176 1.019 1.00 78.19 103 LYS A N 1
ATOM 803 C CA . LYS A 1 103 ? 6.699 13.590 1.037 1.00 78.19 103 LYS A CA 1
ATOM 804 C C . LYS A 1 103 ? 7.448 14.043 -0.216 1.00 78.19 103 LYS A C 1
ATOM 806 O O . LYS A 1 103 ? 7.430 15.227 -0.535 1.00 78.19 103 LYS A O 1
ATOM 811 N N . THR A 1 104 ? 8.108 13.134 -0.937 1.00 70.50 104 THR A N 1
ATOM 812 C CA . THR A 1 104 ? 8.977 13.493 -2.073 1.00 70.50 104 THR A CA 1
ATOM 813 C C . THR A 1 104 ? 8.837 12.552 -3.277 1.00 70.50 104 THR A C 1
ATOM 815 O O . THR A 1 104 ? 8.280 11.453 -3.196 1.00 70.50 104 THR A O 1
ATOM 818 N N . GLY A 1 105 ? 9.321 13.006 -4.439 1.00 75.38 105 GLY A N 1
ATOM 819 C CA . GLY A 1 105 ? 9.469 12.196 -5.652 1.00 75.38 105 GLY A CA 1
ATOM 820 C C . GLY A 1 105 ? 8.165 11.624 -6.225 1.00 75.38 105 GLY A C 1
ATOM 821 O O . GLY A 1 105 ? 7.107 12.261 -6.224 1.00 75.38 105 GLY A O 1
ATOM 822 N N . GLN A 1 106 ? 8.247 10.394 -6.743 1.00 70.31 106 GLN A N 1
ATOM 823 C CA . GLN A 1 106 ? 7.093 9.679 -7.305 1.00 70.31 106 GLN A CA 1
ATOM 824 C C . GLN A 1 106 ? 6.032 9.351 -6.245 1.00 70.31 106 GLN A C 1
ATOM 826 O O . GLN A 1 106 ? 4.845 9.315 -6.566 1.00 70.31 106 GLN A O 1
ATOM 831 N N . ALA A 1 107 ? 6.448 9.167 -4.988 1.00 79.62 107 ALA A N 1
ATOM 832 C CA . ALA A 1 107 ? 5.549 8.974 -3.857 1.00 79.62 107 ALA A CA 1
ATOM 833 C C . ALA A 1 107 ? 4.651 10.198 -3.659 1.00 79.62 107 ALA A C 1
ATOM 835 O O . ALA A 1 107 ? 3.429 10.072 -3.667 1.00 79.62 107 ALA A O 1
ATOM 836 N N . ALA A 1 108 ? 5.248 11.390 -3.574 1.00 77.94 108 ALA A N 1
ATOM 837 C CA . ALA A 1 108 ? 4.498 12.634 -3.421 1.00 77.94 108 ALA A CA 1
ATOM 838 C C . ALA A 1 108 ? 3.500 12.842 -4.555 1.00 77.94 108 ALA A C 1
ATOM 840 O O . ALA A 1 108 ? 2.332 13.110 -4.307 1.00 77.94 108 ALA A O 1
ATOM 841 N N . SER A 1 109 ? 3.927 12.624 -5.802 1.00 78.25 109 SER A N 1
ATOM 842 C CA . SER A 1 109 ? 3.036 12.747 -6.965 1.00 78.25 109 SER A CA 1
ATOM 843 C C . SER A 1 109 ? 1.859 11.762 -6.910 1.00 78.25 109 SER A C 1
ATOM 845 O O . SER A 1 109 ? 0.735 12.099 -7.289 1.00 78.25 109 SER A O 1
ATOM 847 N N . PHE A 1 110 ? 2.102 10.539 -6.429 1.00 81.75 110 PHE A N 1
ATOM 848 C CA . PHE A 1 110 ? 1.068 9.526 -6.231 1.00 81.75 110 PHE A CA 1
ATOM 849 C C . PHE A 1 110 ? 0.066 9.949 -5.148 1.00 81.75 110 PHE A C 1
ATOM 851 O O . PHE A 1 110 ? -1.141 9.896 -5.394 1.00 81.75 110 PHE A O 1
ATOM 858 N N . ALA A 1 111 ? 0.551 10.431 -4.000 1.00 86.75 111 ALA A N 1
ATOM 859 C CA . ALA A 1 111 ? -0.290 10.930 -2.914 1.00 86.75 111 ALA A CA 1
ATOM 860 C C . ALA A 1 111 ? -1.114 12.156 -3.332 1.00 86.75 111 ALA A C 1
ATOM 862 O O . ALA A 1 111 ? -2.329 12.176 -3.133 1.00 86.75 111 ALA A O 1
ATOM 863 N N . ASP A 1 112 ? -0.496 13.121 -4.013 1.00 84.88 112 ASP A N 1
ATOM 864 C CA . ASP A 1 112 ? -1.162 14.317 -4.529 1.00 84.88 112 ASP A CA 1
ATOM 865 C C . ASP A 1 112 ? -2.324 13.970 -5.461 1.00 84.88 112 ASP A C 1
ATOM 867 O O . ASP A 1 112 ? -3.409 14.543 -5.359 1.00 84.88 112 ASP A O 1
ATOM 871 N N . ARG A 1 113 ? -2.125 13.008 -6.369 1.00 84.62 113 ARG A N 1
ATOM 872 C CA . ARG A 1 113 ? -3.177 12.552 -7.287 1.00 84.62 113 ARG A CA 1
ATOM 873 C C . ARG A 1 113 ? -4.375 11.984 -6.530 1.00 84.62 113 ARG A C 1
ATOM 875 O O . ARG A 1 113 ? -5.520 12.283 -6.882 1.00 84.62 113 ARG A O 1
ATOM 882 N N . ILE A 1 114 ? -4.109 11.172 -5.510 1.00 86.69 114 ILE A N 1
ATOM 883 C CA . ILE A 1 114 ? -5.140 10.545 -4.682 1.00 86.69 114 ILE A CA 1
ATOM 884 C C . ILE A 1 114 ? -5.918 11.623 -3.930 1.00 86.69 114 ILE A C 1
ATOM 886 O O . ILE A 1 114 ? -7.133 11.721 -4.107 1.00 86.69 114 ILE A O 1
ATOM 890 N N . LEU A 1 115 ? -5.225 12.481 -3.177 1.00 87.50 115 LEU A N 1
ATOM 891 C CA . LEU A 1 115 ? -5.849 13.530 -2.368 1.00 87.50 115 LEU A CA 1
ATOM 892 C C . LEU A 1 115 ? -6.662 14.501 -3.233 1.00 87.50 115 LEU A C 1
ATOM 894 O O . LEU A 1 115 ? -7.826 14.760 -2.938 1.00 87.50 115 LEU A O 1
ATOM 898 N N . ARG A 1 116 ? -6.117 14.958 -4.370 1.00 85.44 116 ARG A N 1
ATOM 899 C CA . ARG A 1 116 ? -6.834 15.854 -5.299 1.00 85.44 116 ARG A CA 1
ATOM 900 C C . ARG A 1 116 ? -8.114 15.229 -5.848 1.00 85.44 116 ARG A C 1
ATOM 902 O O . ARG A 1 116 ? -9.113 15.926 -6.022 1.00 85.44 116 ARG A O 1
ATOM 909 N N . THR A 1 117 ? -8.099 13.932 -6.142 1.00 82.44 117 THR A N 1
ATOM 910 C CA . THR A 1 117 ? -9.278 13.233 -6.668 1.00 82.44 117 THR A CA 1
ATOM 911 C C . THR A 1 117 ? -10.342 13.046 -5.585 1.00 82.44 117 THR A C 1
ATOM 913 O O . THR A 1 117 ? -11.528 13.240 -5.862 1.00 82.44 117 THR A O 1
ATOM 916 N N . GLN A 1 118 ? -9.934 12.751 -4.347 1.00 87.31 118 GLN A N 1
ATOM 917 C CA . GLN A 1 118 ? -10.847 12.658 -3.202 1.00 87.31 118 GLN A CA 1
ATOM 918 C C . GLN A 1 118 ? -11.514 14.001 -2.906 1.00 87.31 118 GLN A C 1
ATOM 920 O O . GLN A 1 118 ? -12.735 14.058 -2.788 1.00 87.31 118 GLN A O 1
ATOM 925 N N . SER A 1 119 ? -10.751 15.099 -2.896 1.00 86.44 119 SER A N 1
ATOM 926 C CA . SER A 1 119 ? -11.308 16.443 -2.698 1.00 86.44 119 SER A CA 1
ATOM 927 C C . SER A 1 119 ? -12.309 16.838 -3.787 1.00 86.44 119 SER A C 1
ATOM 929 O O . SER A 1 119 ? -13.274 17.537 -3.503 1.00 86.44 119 SER A O 1
ATOM 931 N N . ARG A 1 120 ? -12.104 16.389 -5.035 1.00 85.06 120 ARG A N 1
ATOM 932 C CA . ARG A 1 120 ? -13.014 16.681 -6.159 1.00 85.06 120 ARG A CA 1
ATOM 933 C C . ARG A 1 120 ? -14.295 15.856 -6.137 1.00 85.06 120 ARG A C 1
ATOM 935 O O . ARG A 1 120 ? -15.340 16.352 -6.537 1.00 85.06 120 ARG A O 1
ATOM 942 N N . THR A 1 121 ? -14.206 14.590 -5.744 1.00 86.19 121 THR A N 1
ATOM 943 C CA . THR A 1 121 ? -15.335 13.648 -5.810 1.00 86.19 121 THR A CA 1
ATOM 944 C C . THR A 1 121 ? -16.099 13.534 -4.494 1.00 86.19 121 THR A C 1
ATOM 946 O O . THR A 1 121 ? -17.210 13.006 -4.489 1.00 86.19 121 THR A O 1
ATOM 949 N N . GLY A 1 122 ? -15.512 13.996 -3.384 1.00 84.75 122 GLY A N 1
ATOM 950 C CA . GLY A 1 122 ? -16.048 13.818 -2.033 1.00 84.75 122 GLY A CA 1
ATOM 951 C C . GLY A 1 122 ? -16.088 12.354 -1.586 1.00 84.75 122 GLY A C 1
ATOM 952 O O . GLY A 1 122 ? -16.756 12.029 -0.609 1.00 84.75 122 GLY A O 1
ATOM 953 N N . LYS A 1 123 ? -15.418 11.457 -2.320 1.00 83.50 123 LYS A N 1
ATOM 954 C CA . LYS A 1 123 ? -15.416 10.012 -2.084 1.00 83.50 123 LYS A CA 1
ATOM 955 C C . LYS A 1 123 ? -13.986 9.511 -1.906 1.00 83.50 123 LYS A C 1
ATOM 957 O O . LYS A 1 123 ? -13.072 10.053 -2.532 1.00 83.50 123 LYS A O 1
ATOM 962 N N . PRO A 1 124 ? -13.778 8.468 -1.088 1.00 86.00 124 PRO A N 1
ATOM 963 C CA . PRO A 1 124 ? -12.464 7.866 -0.947 1.00 86.00 124 PRO A CA 1
ATOM 964 C C . PRO A 1 124 ? -12.013 7.269 -2.285 1.00 86.00 124 PRO A C 1
ATOM 966 O O . PRO A 1 124 ? -12.783 6.620 -2.991 1.00 86.00 124 PRO A O 1
ATOM 969 N N . TYR A 1 125 ? -10.751 7.512 -2.642 1.00 83.69 125 TYR A N 1
ATOM 970 C CA . TYR A 1 125 ? -10.173 7.059 -3.915 1.00 83.69 125 TYR A CA 1
ATOM 971 C C . TYR A 1 125 ? -10.037 5.536 -3.963 1.00 83.69 125 TYR A C 1
ATOM 973 O O . TYR A 1 125 ? -10.211 4.916 -5.008 1.00 83.69 125 TYR A O 1
ATOM 981 N N . PHE A 1 126 ? -9.731 4.939 -2.814 1.00 87.69 126 PHE A N 1
ATOM 982 C CA . PHE A 1 126 ? -9.683 3.499 -2.619 1.00 87.69 126 PHE A CA 1
ATOM 983 C C . PHE A 1 126 ? -10.801 3.103 -1.669 1.00 87.69 126 PHE A C 1
ATOM 985 O O . PHE A 1 126 ? -11.011 3.777 -0.668 1.00 87.69 126 PHE A O 1
ATOM 992 N N . ALA A 1 127 ? -11.499 2.007 -1.953 1.00 85.81 127 ALA A N 1
ATOM 993 C CA . ALA A 1 127 ? -12.582 1.538 -1.090 1.00 85.81 127 ALA A CA 1
ATOM 994 C C . ALA A 1 127 ? -12.075 0.999 0.261 1.00 85.81 127 ALA A C 1
ATOM 996 O O . ALA A 1 127 ? -12.744 1.160 1.277 1.00 85.81 127 ALA A O 1
ATOM 997 N N . ASN A 1 128 ? -10.902 0.366 0.261 1.00 87.69 128 ASN A N 1
ATOM 998 C CA . ASN A 1 128 ? -10.314 -0.327 1.404 1.00 87.69 128 ASN A CA 1
ATOM 999 C C . ASN A 1 128 ? -8.782 -0.357 1.290 1.00 87.69 128 ASN A C 1
ATOM 1001 O O . ASN A 1 128 ? -8.214 -0.011 0.246 1.00 87.69 128 ASN A O 1
ATOM 1005 N N . TRP A 1 129 ? -8.117 -0.779 2.365 1.00 86.56 129 TRP A N 1
ATOM 1006 C CA . TRP A 1 129 ? -6.658 -0.868 2.428 1.00 86.56 129 TRP A CA 1
ATOM 1007 C C . TRP A 1 129 ? -6.089 -1.812 1.360 1.00 86.56 129 TRP A C 1
ATOM 1009 O O . TRP A 1 129 ? -5.075 -1.501 0.739 1.00 86.56 129 TRP A O 1
ATOM 1019 N N . SER A 1 130 ? -6.766 -2.924 1.068 1.00 85.00 130 SER A N 1
ATOM 1020 C CA . SER A 1 130 ? -6.320 -3.888 0.053 1.00 85.00 130 SER A CA 1
ATOM 1021 C C . SER A 1 130 ? -6.262 -3.286 -1.357 1.00 85.00 130 SER A C 1
ATOM 1023 O O . SER A 1 130 ? -5.325 -3.559 -2.107 1.00 85.00 130 SER A O 1
ATOM 1025 N N . ALA A 1 131 ? -7.229 -2.437 -1.721 1.00 85.88 131 ALA A N 1
ATOM 1026 C CA . ALA A 1 131 ? -7.234 -1.734 -3.004 1.00 85.88 131 ALA A CA 1
ATOM 1027 C C . ALA A 1 131 ? -6.072 -0.733 -3.111 1.00 85.88 131 ALA A C 1
ATOM 1029 O O . ALA A 1 131 ? -5.446 -0.625 -4.167 1.00 85.88 131 ALA A O 1
ATOM 1030 N N . PHE A 1 132 ? -5.755 -0.042 -2.011 1.00 88.88 132 PHE A N 1
ATOM 1031 C CA . PHE A 1 132 ? -4.574 0.815 -1.924 1.00 88.88 132 PHE A CA 1
ATOM 1032 C C . PHE A 1 132 ? -3.284 0.000 -2.069 1.00 88.88 132 PHE A C 1
ATOM 1034 O O . PHE A 1 132 ? -2.432 0.346 -2.884 1.00 88.88 132 PHE A O 1
ATOM 1041 N N . GLU A 1 133 ? -3.149 -1.099 -1.326 1.00 86.06 133 GLU A N 1
ATOM 1042 C CA . GLU A 1 133 ? -1.956 -1.945 -1.332 1.00 86.06 133 GLU A CA 1
ATOM 1043 C C . GLU A 1 133 ? -1.666 -2.517 -2.725 1.00 86.06 133 GLU A C 1
ATOM 1045 O O . GLU A 1 133 ? -0.513 -2.547 -3.153 1.00 86.06 133 GLU A O 1
ATOM 1050 N N . LEU A 1 134 ? -2.702 -2.922 -3.464 1.00 80.81 134 LEU A N 1
ATOM 1051 C CA . LEU A 1 134 ? -2.565 -3.436 -4.825 1.00 80.81 134 LEU A CA 1
ATOM 1052 C C . LEU A 1 134 ? -1.979 -2.388 -5.785 1.00 80.81 134 LEU A C 1
ATOM 1054 O O . LEU A 1 134 ? -1.013 -2.664 -6.501 1.00 80.81 134 LEU A O 1
ATOM 1058 N N . GLU A 1 135 ? -2.540 -1.178 -5.794 1.00 81.88 135 GLU A N 1
ATOM 1059 C CA . GLU A 1 135 ? -2.046 -0.084 -6.639 1.00 81.88 135 GLU A CA 1
ATOM 1060 C C . GLU A 1 135 ? -0.679 0.427 -6.165 1.00 81.88 135 GLU A C 1
ATOM 1062 O O . GLU A 1 135 ? 0.191 0.725 -6.986 1.00 81.88 135 GLU A O 1
ATOM 1067 N N . PHE A 1 136 ? -0.433 0.444 -4.854 1.00 85.06 136 PHE A N 1
ATOM 1068 C CA . PHE A 1 136 ? 0.877 0.758 -4.295 1.00 85.06 136 PHE A CA 1
ATOM 1069 C C . PHE A 1 136 ? 1.932 -0.251 -4.759 1.00 85.06 136 PHE A C 1
ATOM 1071 O O . PHE A 1 136 ? 2.982 0.147 -5.259 1.00 85.06 136 PHE A O 1
ATOM 1078 N N . LYS A 1 137 ? 1.647 -1.556 -4.679 1.00 79.88 137 LYS A N 1
ATOM 1079 C CA . LYS A 1 137 ? 2.566 -2.610 -5.127 1.00 79.88 137 LYS A CA 1
ATOM 1080 C C . LYS A 1 137 ? 2.893 -2.496 -6.614 1.00 79.88 137 LYS A C 1
ATOM 1082 O O . LYS A 1 137 ? 4.044 -2.644 -7.022 1.00 79.88 137 LYS A O 1
ATOM 1087 N N . LYS A 1 138 ? 1.899 -2.162 -7.433 1.00 74.94 138 LYS A N 1
ATOM 1088 C CA . LYS A 1 138 ? 2.082 -1.913 -8.868 1.00 74.94 138 LYS A CA 1
ATOM 1089 C C . LYS A 1 138 ? 3.015 -0.730 -9.146 1.00 74.94 138 LYS A C 1
ATOM 1091 O O . LYS A 1 138 ? 3.812 -0.792 -10.080 1.00 74.94 138 LYS A O 1
ATOM 1096 N N . HIS A 1 139 ? 2.923 0.329 -8.345 1.00 72.31 139 HIS A N 1
ATOM 1097 C CA . HIS A 1 139 ? 3.718 1.543 -8.519 1.00 72.31 139 HIS A CA 1
ATOM 1098 C C . HIS A 1 139 ? 5.115 1.471 -7.878 1.00 72.31 139 HIS A C 1
ATOM 1100 O O . HIS A 1 139 ? 6.062 2.003 -8.454 1.00 72.31 139 HIS A O 1
ATOM 1106 N N . PHE A 1 140 ? 5.260 0.809 -6.727 1.00 72.06 140 PHE A N 1
ATOM 1107 C CA . PHE A 1 140 ? 6.450 0.904 -5.868 1.00 72.06 140 PHE A CA 1
ATOM 1108 C C . PHE A 1 140 ? 7.109 -0.438 -5.531 1.00 72.06 140 PHE A C 1
ATOM 1110 O O . PHE A 1 140 ? 8.244 -0.458 -5.057 1.00 72.06 140 PHE A O 1
ATOM 1117 N N . THR A 1 141 ? 6.462 -1.567 -5.828 1.00 64.81 141 THR A N 1
ATOM 1118 C CA . THR A 1 141 ? 7.077 -2.900 -5.731 1.00 64.81 141 THR A CA 1
ATOM 1119 C C . THR A 1 141 ? 6.982 -3.659 -7.055 1.00 64.81 141 THR A C 1
ATOM 1121 O O . THR A 1 141 ? 6.406 -4.753 -7.107 1.00 64.81 141 THR A O 1
ATOM 1124 N N . PRO A 1 142 ? 7.526 -3.136 -8.168 1.00 58.25 142 PRO A N 1
ATOM 1125 C CA . PRO A 1 142 ? 7.663 -3.979 -9.335 1.00 58.25 142 PRO A CA 1
ATOM 1126 C C . PRO A 1 142 ? 8.589 -5.150 -9.005 1.00 58.25 142 PRO A C 1
ATOM 1128 O O . PRO A 1 142 ? 9.790 -4.982 -8.798 1.00 58.25 142 PRO A O 1
ATOM 1131 N N . ARG A 1 143 ? 7.999 -6.350 -8.973 1.00 51.75 143 ARG A N 1
ATOM 1132 C CA . ARG A 1 143 ? 8.639 -7.642 -8.673 1.00 51.75 143 ARG A CA 1
ATOM 1133 C C . ARG A 1 143 ? 9.851 -7.936 -9.566 1.00 51.75 143 ARG A C 1
ATOM 1135 O O . ARG A 1 143 ? 10.660 -8.790 -9.234 1.00 51.75 143 ARG A O 1
ATOM 1142 N N . ASN A 1 144 ? 10.005 -7.206 -10.672 1.00 52.09 144 ASN A N 1
ATOM 1143 C CA . ASN A 1 144 ? 11.192 -7.240 -11.505 1.00 52.09 144 ASN A CA 1
ATOM 1144 C C . ASN A 1 144 ? 11.377 -5.884 -12.220 1.00 52.09 144 ASN A C 1
ATOM 1146 O O . ASN A 1 144 ? 10.493 -5.437 -12.954 1.00 52.09 144 ASN A O 1
ATOM 1150 N N . ARG A 1 145 ? 12.540 -5.236 -12.050 1.00 52.38 145 ARG A N 1
ATOM 1151 C CA . ARG A 1 145 ? 12.918 -3.981 -12.742 1.00 52.38 145 ARG A CA 1
ATOM 1152 C C . ARG A 1 145 ? 12.821 -4.123 -14.273 1.00 52.38 145 ARG A C 1
ATOM 1154 O O . ARG A 1 145 ? 12.607 -3.140 -14.978 1.00 52.38 145 ARG A O 1
ATOM 1161 N N . GLN A 1 146 ? 12.925 -5.357 -14.774 1.00 48.47 146 GLN A N 1
ATOM 1162 C CA . GLN A 1 146 ? 12.758 -5.719 -16.180 1.00 48.47 146 GLN A CA 1
ATOM 1163 C C . GLN A 1 146 ? 11.292 -5.597 -16.631 1.00 48.47 146 GLN A C 1
ATOM 1165 O O . GLN A 1 146 ? 11.038 -5.006 -17.673 1.00 48.47 146 GLN A O 1
ATOM 1170 N N . VAL A 1 147 ? 10.317 -6.031 -15.823 1.00 46.09 147 VAL A N 1
ATOM 1171 C CA . VAL A 1 147 ? 8.873 -5.967 -16.142 1.00 46.09 147 VAL A CA 1
ATOM 1172 C C . VAL A 1 147 ? 8.352 -4.528 -16.162 1.00 46.09 147 VAL A C 1
ATOM 1174 O O . VAL A 1 147 ? 7.489 -4.196 -16.972 1.00 46.09 147 VAL A O 1
ATOM 1177 N N . THR A 1 148 ? 8.919 -3.626 -15.357 1.00 49.62 148 THR A N 1
ATOM 1178 C CA . THR A 1 148 ? 8.599 -2.187 -15.434 1.00 49.62 148 THR A CA 1
ATOM 1179 C C . THR A 1 148 ? 9.210 -1.527 -16.656 1.00 49.62 148 THR A C 1
ATOM 1181 O O . THR A 1 148 ? 8.528 -0.738 -17.300 1.00 49.62 148 THR A O 1
ATOM 1184 N N . ALA A 1 149 ? 10.453 -1.865 -17.021 1.00 51.72 149 ALA A N 1
ATOM 1185 C CA . ALA A 1 149 ? 11.038 -1.403 -18.278 1.00 51.72 149 ALA A CA 1
ATOM 1186 C C . ALA A 1 149 ? 10.206 -1.896 -19.474 1.00 51.72 149 ALA A C 1
ATOM 1188 O O . ALA A 1 149 ? 9.927 -1.117 -20.377 1.00 51.72 149 ALA A O 1
ATOM 1189 N N . ILE A 1 150 ? 9.723 -3.142 -19.428 1.00 53.44 150 ILE A N 1
ATOM 1190 C CA . ILE A 1 150 ? 8.805 -3.730 -20.413 1.00 53.44 150 ILE A CA 1
ATOM 1191 C C . ILE A 1 150 ? 7.445 -3.029 -20.404 1.00 53.44 150 ILE A C 1
ATOM 1193 O O . ILE A 1 150 ? 6.908 -2.765 -2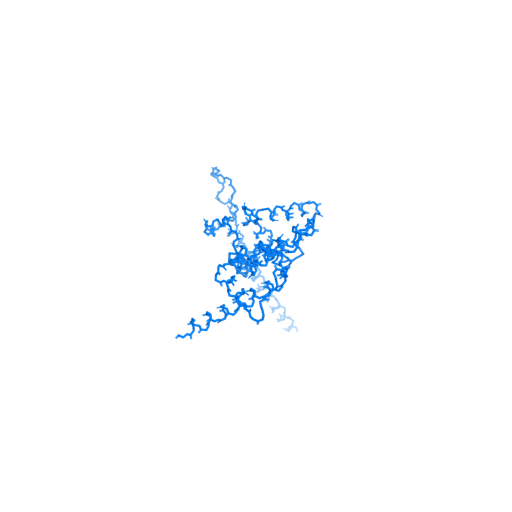1.466 1.00 53.44 150 ILE A O 1
ATOM 1197 N N . THR A 1 151 ? 6.879 -2.693 -19.244 1.00 50.28 151 THR A N 1
ATOM 1198 C CA . THR A 1 151 ? 5.563 -2.033 -19.147 1.00 50.28 151 THR A CA 1
ATOM 1199 C C . THR A 1 151 ? 5.638 -0.569 -19.570 1.00 50.28 151 THR A C 1
ATOM 1201 O O . THR A 1 151 ? 4.713 -0.071 -20.203 1.00 50.28 151 THR A O 1
ATOM 1204 N N . GLN A 1 152 ? 6.746 0.121 -19.288 1.00 55.16 152 GLN A N 1
ATOM 1205 C CA . GLN A 1 152 ? 6.997 1.465 -19.806 1.00 55.16 152 GLN A CA 1
ATOM 1206 C C . GLN A 1 152 ? 7.317 1.446 -21.305 1.00 55.16 152 GLN A C 1
ATOM 1208 O O . GLN A 1 152 ? 6.838 2.320 -22.024 1.00 55.16 152 GLN A O 1
ATOM 1213 N N . LEU A 1 153 ? 8.040 0.434 -21.805 1.00 54.62 153 LEU A N 1
ATOM 1214 C CA . LEU A 1 153 ? 8.226 0.205 -23.244 1.00 54.62 153 LEU A CA 1
ATOM 1215 C C . LEU A 1 153 ? 6.892 -0.109 -23.932 1.00 54.62 153 LEU A C 1
ATOM 1217 O O . LEU A 1 153 ? 6.560 0.550 -24.907 1.00 54.62 153 LEU A O 1
ATOM 1221 N N . LYS 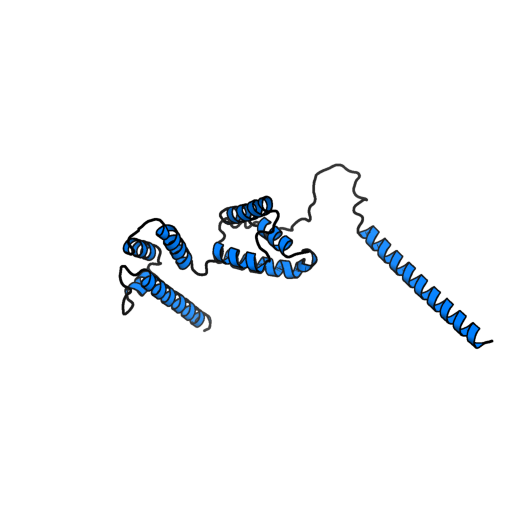A 1 154 ? 6.088 -1.038 -23.398 1.00 53.06 154 LYS A N 1
ATOM 1222 C CA . LYS A 1 154 ? 4.751 -1.379 -23.911 1.00 53.06 154 LYS A CA 1
ATOM 1223 C C . LYS A 1 154 ? 3.849 -0.136 -23.871 1.00 53.06 154 LYS A C 1
ATOM 1225 O O . LYS A 1 154 ? 3.313 0.243 -24.900 1.00 53.06 154 LYS A O 1
ATOM 1230 N N . GLY A 1 155 ? 3.762 0.566 -22.737 1.00 53.94 155 GLY A N 1
ATOM 1231 C CA . GLY A 1 155 ? 2.939 1.769 -22.530 1.00 53.94 155 GLY A CA 1
ATOM 1232 C C . GLY A 1 155 ? 3.283 2.965 -23.427 1.00 53.94 155 GLY A C 1
ATOM 1233 O O . GLY A 1 155 ? 2.378 3.663 -23.875 1.00 53.94 155 GLY A O 1
ATOM 1234 N N . SER A 1 156 ? 4.567 3.181 -23.725 1.00 49.44 156 SER A N 1
ATOM 1235 C CA . SER A 1 156 ? 5.011 4.211 -24.680 1.00 49.44 156 SER A CA 1
ATOM 1236 C C . SER A 1 156 ? 4.928 3.755 -26.145 1.00 49.44 156 SER A C 1
ATOM 1238 O O . SER A 1 156 ? 4.775 4.591 -27.031 1.00 49.44 156 SER A O 1
ATOM 1240 N N . SER A 1 157 ? 4.953 2.443 -26.408 1.00 50.09 157 SER A N 1
ATOM 1241 C CA . SER A 1 157 ? 4.833 1.851 -27.747 1.00 50.09 157 SER A CA 1
ATOM 1242 C C . SER A 1 157 ? 3.402 1.818 -28.290 1.00 50.09 157 SER A C 1
ATOM 1244 O O . SER A 1 157 ? 3.242 1.821 -29.507 1.00 50.09 157 SER A O 1
ATOM 1246 N N . TRP A 1 158 ? 2.363 1.805 -27.444 1.00 42.56 158 TRP A N 1
ATOM 1247 C CA . TRP A 1 158 ? 0.963 1.783 -27.914 1.00 42.56 158 TRP A CA 1
ATOM 1248 C C . TRP A 1 158 ? 0.581 3.012 -28.758 1.00 42.56 158 TRP A C 1
ATOM 1250 O O . TRP A 1 158 ? -0.363 2.940 -29.539 1.00 42.56 158 TRP A O 1
ATOM 1260 N N . TYR A 1 159 ? 1.324 4.119 -28.633 1.00 43.56 159 TYR A N 1
ATOM 1261 C CA . TYR A 1 159 ? 1.036 5.392 -29.309 1.00 43.56 159 TYR A CA 1
ATOM 1262 C C . TYR A 1 159 ? 2.108 5.838 -30.305 1.00 43.56 159 TYR A C 1
ATOM 1264 O O . TYR A 1 159 ? 1.950 6.866 -30.961 1.00 43.56 159 TYR A O 1
ATOM 1272 N N . GLN A 1 160 ? 3.194 5.082 -30.444 1.00 47.16 160 GLN A N 1
ATOM 1273 C CA . GLN A 1 160 ? 4.255 5.397 -31.387 1.00 47.16 160 GLN A CA 1
ATOM 1274 C C . GLN A 1 160 ? 4.582 4.109 -32.126 1.00 47.16 160 GLN A C 1
ATOM 1276 O O . GLN A 1 160 ? 5.228 3.227 -31.561 1.00 47.16 160 GLN A O 1
ATOM 1281 N N . GLY A 1 161 ? 4.071 3.988 -33.357 1.00 47.28 161 GLY A N 1
ATOM 1282 C CA . GLY A 1 161 ? 4.329 2.860 -34.253 1.00 47.28 161 GLY A CA 1
ATOM 1283 C C . GLY A 1 161 ? 5.831 2.656 -34.403 1.00 47.28 161 GLY A C 1
ATOM 1284 O O . GLY A 1 161 ? 6.480 3.325 -35.200 1.00 47.28 161 GLY A O 1
ATOM 1285 N N . SER A 1 162 ? 6.389 1.802 -33.555 1.00 49.06 162 SER A N 1
ATOM 1286 C CA . SER A 1 162 ? 7.820 1.601 -33.422 1.00 49.06 162 SER A CA 1
ATOM 1287 C C . SER A 1 162 ? 8.095 0.135 -33.673 1.00 49.06 162 SER A C 1
ATOM 1289 O O . SER A 1 162 ? 7.510 -0.734 -33.029 1.00 49.06 162 SER A O 1
ATOM 1291 N N . ASP A 1 163 ? 8.952 -0.114 -34.661 1.00 58.41 163 ASP A N 1
ATOM 1292 C CA . ASP A 1 163 ? 9.368 -1.449 -35.066 1.00 58.41 163 ASP A CA 1
ATOM 1293 C C . ASP A 1 163 ? 9.752 -2.282 -33.841 1.00 58.41 163 ASP A C 1
ATOM 1295 O O . ASP A 1 163 ? 10.551 -1.845 -33.003 1.00 58.41 163 ASP A O 1
ATOM 1299 N N . SER A 1 164 ? 9.210 -3.497 -33.758 1.00 57.31 164 SER A N 1
ATOM 1300 C CA . SER A 1 164 ? 9.489 -4.491 -32.711 1.00 57.31 164 SER A CA 1
ATOM 1301 C C . SER A 1 164 ? 10.992 -4.656 -32.446 1.00 57.31 164 SER A C 1
ATOM 1303 O O . SER A 1 164 ? 11.432 -4.749 -31.299 1.00 57.31 164 SER A O 1
ATOM 1305 N N . VAL A 1 165 ? 11.802 -4.543 -33.500 1.00 59.31 165 VAL A N 1
ATOM 1306 C CA . VAL A 1 165 ? 13.270 -4.546 -33.472 1.00 59.31 165 VAL A CA 1
ATOM 1307 C C . VAL A 1 165 ? 13.853 -3.465 -32.545 1.00 59.31 165 VAL A C 1
ATOM 1309 O O . VAL A 1 165 ? 14.800 -3.720 -31.797 1.00 59.31 165 VAL A O 1
ATOM 1312 N N . ASN A 1 166 ? 13.286 -2.255 -32.531 1.00 72.88 166 ASN A N 1
ATOM 1313 C CA . ASN A 1 166 ? 13.756 -1.151 -31.686 1.00 72.88 166 ASN A CA 1
ATOM 1314 C C . ASN A 1 166 ? 13.534 -1.453 -30.195 1.00 72.88 166 ASN A C 1
ATOM 1316 O O . ASN A 1 166 ? 14.378 -1.133 -29.350 1.00 72.88 166 ASN A O 1
ATOM 1320 N N . LEU A 1 167 ? 12.420 -2.116 -29.875 1.00 68.19 167 LEU A N 1
ATOM 1321 C CA . LEU A 1 167 ? 12.084 -2.514 -28.512 1.00 68.19 167 LEU A CA 1
ATOM 1322 C C . LEU A 1 167 ? 13.013 -3.626 -28.013 1.00 68.19 167 LEU A C 1
ATOM 1324 O O . LEU A 1 167 ? 13.523 -3.516 -26.896 1.00 68.19 167 LEU A O 1
ATOM 1328 N N . VAL A 1 168 ? 13.321 -4.631 -28.844 1.00 71.62 168 VAL A N 1
ATOM 1329 C CA . VAL A 1 168 ? 14.282 -5.691 -28.486 1.00 71.62 168 VAL A CA 1
ATOM 1330 C C . VAL A 1 168 ? 15.674 -5.115 -28.241 1.00 71.62 168 VAL A C 1
ATOM 1332 O O . VAL A 1 168 ? 16.325 -5.456 -27.251 1.00 71.62 168 VAL A O 1
ATOM 1335 N N . VAL A 1 169 ? 16.134 -4.183 -29.079 1.00 75.56 169 VAL A N 1
ATOM 1336 C CA . VAL A 1 169 ? 17.441 -3.528 -28.899 1.00 75.56 169 VAL A CA 1
ATOM 1337 C C . VAL A 1 169 ? 17.492 -2.730 -27.592 1.00 75.56 169 VAL A C 1
ATOM 1339 O O . VAL A 1 169 ? 18.466 -2.841 -26.840 1.00 75.56 169 VAL A O 1
ATOM 1342 N N . LYS A 1 170 ? 16.441 -1.962 -27.275 1.00 75.69 170 LYS A N 1
ATOM 1343 C CA . LYS A 1 170 ? 16.339 -1.226 -26.003 1.00 75.69 170 LYS A CA 1
ATOM 1344 C C . LYS A 1 170 ? 16.315 -2.172 -24.802 1.00 75.69 170 LYS A C 1
ATOM 1346 O O . LYS A 1 170 ? 17.048 -1.940 -23.839 1.00 75.69 170 LYS A O 1
ATOM 1351 N N . PHE A 1 171 ? 15.550 -3.259 -24.884 1.00 76.00 171 PHE A N 1
ATOM 1352 C CA . PHE A 1 171 ? 15.489 -4.290 -23.850 1.00 76.00 171 PHE A CA 1
ATOM 1353 C C . PHE A 1 171 ? 16.864 -4.941 -23.619 1.00 76.00 171 PHE A C 1
ATOM 1355 O O . PHE A 1 171 ? 17.378 -4.931 -22.499 1.00 76.00 171 PHE A O 1
ATOM 1362 N N . LYS A 1 172 ? 17.543 -5.389 -24.685 1.00 76.56 172 LYS A N 1
ATOM 1363 C CA . LYS A 1 172 ? 18.899 -5.968 -24.622 1.00 76.56 172 LYS A CA 1
ATOM 1364 C C . LYS A 1 172 ? 19.946 -4.991 -24.083 1.00 76.56 172 LYS A C 1
ATOM 1366 O O . LYS A 1 172 ? 20.910 -5.421 -23.447 1.00 76.56 172 LYS A O 1
ATOM 1371 N N . LYS A 1 173 ? 19.794 -3.684 -24.319 1.00 76.81 173 LYS A N 1
ATOM 1372 C CA . LYS A 1 173 ? 20.684 -2.652 -23.760 1.00 76.81 173 LYS A CA 1
ATOM 1373 C C . LYS A 1 173 ? 20.499 -2.484 -22.246 1.00 76.81 173 LYS A C 1
ATOM 1375 O O . LYS A 1 173 ? 21.477 -2.203 -21.562 1.00 76.81 173 LYS A O 1
ATOM 1380 N N . GLY A 1 174 ? 19.281 -2.679 -21.738 1.00 72.38 174 GLY A N 1
ATOM 1381 C CA . GLY A 1 174 ? 18.958 -2.602 -20.309 1.00 72.38 174 GLY A CA 1
ATOM 1382 C C . GLY A 1 174 ? 19.310 -3.854 -19.494 1.00 72.38 174 GLY A C 1
ATOM 1383 O O . GLY A 1 174 ? 19.410 -3.772 -18.271 1.00 72.38 174 GLY A O 1
ATOM 1384 N N . LEU A 1 175 ? 19.517 -5.007 -20.141 1.00 73.25 175 LEU A N 1
ATOM 1385 C CA . LEU A 1 175 ? 19.902 -6.250 -19.467 1.00 73.25 175 LEU A CA 1
ATOM 1386 C C . LEU A 1 175 ? 21.351 -6.218 -18.958 1.00 73.25 175 LEU A C 1
ATOM 1388 O O . LEU A 1 175 ? 22.267 -5.733 -19.626 1.00 73.25 175 LEU A O 1
ATOM 1392 N N . ASN A 1 176 ? 21.579 -6.841 -17.797 1.00 74.12 176 ASN A N 1
ATOM 1393 C CA . ASN A 1 176 ? 22.927 -7.103 -17.295 1.00 74.12 176 ASN A CA 1
ATOM 1394 C C . ASN A 1 176 ? 23.719 -7.950 -18.313 1.00 74.12 176 ASN A C 1
ATOM 1396 O O . ASN A 1 176 ? 23.182 -8.902 -18.881 1.00 74.12 176 ASN A O 1
ATOM 1400 N N . LYS A 1 177 ? 25.010 -7.639 -18.513 1.00 76.50 177 LYS A N 1
ATOM 1401 C CA . LYS A 1 177 ? 25.881 -8.313 -19.496 1.00 76.50 177 LYS A CA 1
ATOM 1402 C C . LYS A 1 177 ? 25.873 -9.841 -19.347 1.00 76.50 177 LYS A C 1
ATOM 1404 O O . LYS A 1 177 ? 25.832 -10.540 -20.358 1.00 76.50 177 LYS A O 1
ATOM 1409 N N . SER A 1 178 ? 25.868 -10.351 -18.114 1.00 76.00 178 SER A N 1
ATOM 1410 C CA . SER A 1 178 ? 25.837 -11.789 -17.821 1.00 76.00 178 SER A CA 1
ATOM 1411 C C . SER A 1 178 ? 24.511 -12.431 -18.247 1.00 76.00 178 SER A C 1
ATOM 1413 O O . SER A 1 178 ? 24.514 -13.448 -18.943 1.00 76.00 178 SER A O 1
ATOM 1415 N N . LEU A 1 179 ? 23.376 -11.808 -17.907 1.00 75.50 179 LEU A N 1
ATOM 1416 C CA . LEU A 1 179 ? 22.046 -12.290 -18.302 1.00 75.50 179 LEU A CA 1
ATOM 1417 C C . LEU A 1 179 ? 21.860 -12.236 -19.818 1.00 75.50 179 LEU A C 1
ATOM 1419 O O . LEU A 1 179 ? 21.467 -13.226 -20.422 1.00 75.50 179 LEU A O 1
ATOM 1423 N N . ARG A 1 180 ? 22.230 -11.118 -20.452 1.00 79.31 180 ARG A N 1
ATOM 1424 C CA . ARG A 1 180 ? 22.142 -10.962 -21.909 1.00 79.31 180 ARG A CA 1
ATOM 1425 C C . ARG A 1 180 ? 22.929 -12.035 -22.652 1.00 79.31 180 ARG A C 1
ATOM 1427 O O . ARG A 1 180 ? 22.433 -12.565 -23.639 1.00 79.31 180 ARG A O 1
ATOM 1434 N N . THR A 1 181 ? 24.146 -12.331 -22.196 1.00 81.62 181 THR A N 1
ATOM 1435 C CA . THR A 1 181 ? 24.996 -13.356 -22.819 1.00 81.62 181 THR A CA 1
ATOM 1436 C C . THR A 1 181 ? 24.344 -14.726 -22.688 1.00 81.62 181 THR A C 1
ATOM 1438 O O . THR A 1 181 ? 24.181 -15.399 -23.693 1.00 81.62 181 THR A O 1
ATOM 1441 N N . THR A 1 182 ? 23.860 -15.066 -21.490 1.00 83.56 182 THR A N 1
ATOM 1442 C CA . THR A 1 182 ? 23.200 -16.354 -21.220 1.00 83.56 182 THR A CA 1
ATOM 1443 C C . THR A 1 182 ? 21.955 -16.551 -22.084 1.00 83.56 182 THR A C 1
ATOM 1445 O O . THR A 1 182 ? 21.789 -17.605 -22.681 1.00 83.56 182 THR A O 1
ATOM 1448 N N . VAL A 1 183 ? 21.104 -15.525 -22.200 1.00 83.06 183 VAL A N 1
ATOM 1449 C CA . VAL A 1 183 ? 19.887 -15.581 -23.028 1.00 83.06 183 VAL A CA 1
ATOM 1450 C C . VAL A 1 183 ? 20.223 -15.657 -24.521 1.00 83.06 183 VAL A C 1
ATOM 1452 O O . VAL A 1 183 ? 19.547 -16.353 -25.266 1.00 83.06 183 VAL A O 1
ATOM 1455 N N . SER A 1 184 ? 21.295 -14.987 -24.966 1.00 82.25 184 SER A N 1
ATOM 1456 C CA . SER A 1 184 ? 21.738 -15.039 -26.372 1.00 82.25 184 SER A CA 1
ATOM 1457 C C . SER A 1 184 ? 22.315 -16.401 -26.774 1.00 82.25 184 SER A C 1
ATOM 1459 O O . SER A 1 184 ? 22.361 -16.698 -27.961 1.00 82.25 184 SER A O 1
ATOM 1461 N N . THR A 1 185 ? 22.781 -17.198 -25.809 1.00 84.75 185 THR A N 1
ATOM 1462 C CA . THR A 1 185 ? 23.366 -18.532 -26.022 1.00 84.75 185 THR A CA 1
ATOM 1463 C C . THR A 1 185 ? 22.405 -19.671 -25.671 1.00 84.75 185 THR A C 1
ATOM 1465 O O . THR A 1 185 ? 22.842 -20.813 -25.576 1.00 84.75 185 THR A O 1
ATOM 1468 N N . MET A 1 186 ? 21.125 -19.377 -25.413 1.00 81.25 186 MET A N 1
ATOM 1469 C CA . MET A 1 186 ? 20.102 -20.409 -25.210 1.00 81.25 186 MET A CA 1
ATOM 1470 C C . MET A 1 186 ? 19.850 -21.188 -26.501 1.00 81.25 186 MET A C 1
ATOM 1472 O O . MET A 1 186 ? 19.996 -20.634 -27.588 1.00 81.25 186 MET A O 1
ATOM 1476 N N . ASP A 1 187 ? 19.453 -22.454 -26.368 1.00 79.69 187 ASP A N 1
ATOM 1477 C CA . ASP A 1 187 ? 19.099 -23.318 -27.494 1.00 79.69 187 ASP A CA 1
ATOM 1478 C C . ASP A 1 187 ? 17.604 -23.708 -27.429 1.00 79.69 187 ASP A C 1
ATOM 1480 O O . ASP A 1 187 ? 17.208 -24.393 -26.479 1.00 79.69 187 ASP A O 1
ATOM 1484 N N . PRO A 1 188 ? 16.757 -23.259 -28.380 1.00 76.50 188 PRO A N 1
ATOM 1485 C CA . PRO A 1 188 ? 17.065 -22.306 -29.449 1.00 76.50 188 PRO A CA 1
ATOM 1486 C C . PRO A 1 188 ? 17.122 -20.849 -28.940 1.00 76.50 188 PRO A C 1
ATOM 1488 O O . PRO A 1 188 ? 16.424 -20.494 -27.981 1.00 76.50 188 PRO A O 1
ATOM 1491 N N . PRO A 1 189 ? 17.918 -19.970 -29.578 1.00 79.00 189 PRO A N 1
ATOM 1492 C CA . PRO A 1 189 ? 18.025 -18.579 -29.163 1.00 79.00 189 PRO A CA 1
ATOM 1493 C C . PRO A 1 189 ? 16.748 -17.803 -29.521 1.00 79.00 189 PRO A C 1
ATOM 1495 O O . PRO A 1 189 ? 16.185 -18.013 -30.599 1.00 79.00 189 PRO A O 1
ATOM 1498 N N . PRO A 1 190 ? 16.304 -16.860 -28.669 1.00 82.69 190 PRO A N 1
ATOM 1499 C CA . PRO A 1 190 ? 15.186 -15.982 -28.997 1.00 82.69 190 PRO A CA 1
ATOM 1500 C C . PRO A 1 190 ? 15.420 -15.203 -30.300 1.00 82.69 190 PRO A C 1
ATOM 1502 O O . PRO A 1 190 ? 16.499 -14.633 -30.507 1.00 82.69 190 PRO A O 1
ATOM 1505 N N . ALA A 1 191 ? 14.396 -15.136 -31.158 1.00 77.94 191 ALA A N 1
ATOM 1506 C CA . ALA A 1 191 ? 14.452 -14.390 -32.415 1.00 77.94 191 ALA A CA 1
ATOM 1507 C C . ALA A 1 191 ? 14.750 -12.900 -32.170 1.00 77.94 191 ALA A C 1
ATOM 1509 O O . ALA A 1 191 ? 14.396 -12.333 -31.139 1.00 77.94 191 ALA A O 1
ATOM 1510 N N . PHE A 1 192 ? 15.461 -12.251 -33.094 1.00 70.44 192 PHE A N 1
ATOM 1511 C CA . PHE A 1 192 ? 16.011 -10.906 -32.874 1.00 70.44 192 PHE A CA 1
ATOM 1512 C C . PHE A 1 192 ? 14.948 -9.801 -32.748 1.00 70.44 192 PHE A C 1
ATOM 1514 O O . PHE A 1 192 ? 15.209 -8.763 -32.143 1.00 70.44 192 PHE A O 1
ATOM 1521 N N . ASP A 1 193 ? 13.772 -10.020 -33.313 1.00 72.19 193 ASP A N 1
ATOM 1522 C CA . ASP A 1 193 ? 12.630 -9.112 -33.375 1.00 72.19 193 ASP A CA 1
ATOM 1523 C C . ASP A 1 193 ? 11.478 -9.522 -32.443 1.00 72.19 193 ASP A C 1
ATOM 1525 O O . ASP A 1 193 ? 10.520 -8.765 -32.277 1.00 72.19 193 ASP A O 1
ATOM 1529 N N . ASP A 1 194 ? 11.596 -10.674 -31.780 1.00 74.88 194 ASP A N 1
ATOM 1530 C CA . ASP A 1 194 ? 10.583 -11.202 -30.874 1.00 74.88 194 ASP A CA 1
ATOM 1531 C C . ASP A 1 194 ? 10.873 -10.829 -29.418 1.00 74.88 194 ASP A C 1
ATOM 1533 O O . ASP A 1 194 ? 11.528 -11.545 -28.653 1.00 74.88 194 ASP A O 1
ATOM 1537 N N . LEU A 1 195 ? 10.355 -9.669 -29.027 1.00 72.00 195 LEU A N 1
ATOM 1538 C CA . LEU A 1 195 ? 10.495 -9.157 -27.672 1.00 72.00 195 LEU A CA 1
ATOM 1539 C C . LEU A 1 195 ? 9.921 -10.103 -26.613 1.00 72.00 195 LEU A C 1
ATOM 1541 O O . LEU A 1 195 ? 10.512 -10.207 -25.540 1.00 72.00 195 LEU A O 1
ATOM 1545 N N . GLU A 1 196 ? 8.807 -10.779 -26.887 1.00 71.06 196 GLU A N 1
ATOM 1546 C CA . GLU A 1 196 ? 8.134 -11.620 -25.894 1.00 71.06 196 GLU A CA 1
ATOM 1547 C C . GLU A 1 196 ? 9.019 -12.830 -25.553 1.00 71.06 196 GLU A C 1
ATOM 1549 O O . GLU A 1 196 ? 9.304 -13.081 -24.379 1.00 71.06 196 GLU A O 1
ATOM 1554 N N . THR A 1 197 ? 9.602 -13.476 -26.568 1.00 78.56 197 THR A N 1
ATOM 1555 C CA . THR A 1 197 ? 10.528 -14.604 -26.369 1.00 78.56 197 THR A CA 1
ATOM 1556 C C . THR A 1 197 ? 11.812 -14.182 -25.638 1.00 78.56 197 THR A C 1
ATOM 1558 O O . THR A 1 197 ? 12.316 -14.916 -24.782 1.00 78.56 197 THR A O 1
ATOM 1561 N N . TRP A 1 198 ? 12.335 -12.971 -25.887 1.00 79.38 198 TRP A N 1
ATOM 1562 C CA . TRP A 1 198 ? 13.475 -12.430 -25.124 1.00 79.38 198 TRP A CA 1
ATOM 1563 C C . TRP A 1 198 ? 13.146 -12.193 -23.646 1.00 79.38 198 TRP A C 1
ATOM 1565 O O . TRP A 1 198 ? 14.016 -12.369 -22.786 1.00 79.38 198 TRP A O 1
ATOM 1575 N N . ILE A 1 199 ? 11.915 -11.783 -23.343 1.00 74.69 199 ILE A N 1
ATOM 1576 C CA . ILE A 1 199 ? 11.454 -11.525 -21.976 1.00 74.69 199 ILE A CA 1
ATOM 1577 C C . ILE A 1 199 ? 11.326 -12.835 -21.205 1.00 74.69 199 ILE A C 1
ATOM 1579 O O . ILE A 1 199 ? 11.886 -12.958 -20.114 1.00 74.69 199 ILE A O 1
ATOM 1583 N N . GLU A 1 200 ? 10.629 -13.818 -21.771 1.00 79.12 200 GLU A N 1
ATOM 1584 C CA . GLU A 1 200 ? 10.412 -15.108 -21.115 1.00 79.12 200 GLU A CA 1
ATOM 1585 C C . GLU A 1 200 ? 11.731 -15.831 -20.833 1.00 79.12 200 GLU A C 1
ATOM 1587 O O . GLU A 1 200 ? 11.946 -16.359 -19.739 1.00 79.12 200 GLU A O 1
ATOM 1592 N N . ALA A 1 201 ? 12.654 -15.802 -21.795 1.00 79.19 201 ALA A N 1
ATOM 1593 C CA . ALA A 1 201 ? 13.974 -16.395 -21.647 1.00 79.19 201 ALA A CA 1
ATOM 1594 C C . ALA A 1 201 ? 14.801 -15.700 -20.550 1.00 79.19 201 ALA A C 1
ATOM 1596 O O . ALA A 1 201 ? 15.411 -16.369 -19.713 1.00 79.19 201 ALA A O 1
ATOM 1597 N N . ALA A 1 202 ? 14.787 -14.363 -20.500 1.00 78.56 202 ALA A N 1
ATOM 1598 C CA . ALA A 1 202 ? 15.482 -13.605 -19.459 1.00 78.56 202 ALA A CA 1
ATOM 1599 C C . ALA A 1 202 ? 14.911 -13.869 -18.059 1.00 78.56 202 ALA A C 1
ATOM 1601 O O . ALA A 1 202 ? 15.685 -14.024 -17.111 1.00 78.56 202 ALA A O 1
ATOM 1602 N N . GLN A 1 203 ? 13.585 -13.973 -17.942 1.00 75.38 203 GLN A N 1
ATOM 1603 C CA . GLN A 1 203 ? 12.908 -14.302 -16.690 1.00 75.38 203 GLN A CA 1
ATOM 1604 C C . GLN A 1 203 ? 13.295 -15.706 -16.210 1.00 75.38 203 GLN A C 1
ATOM 1606 O O . GLN A 1 203 ? 13.728 -15.863 -15.072 1.00 75.38 203 GLN A O 1
ATOM 1611 N N . ARG A 1 204 ? 13.263 -16.704 -17.103 1.00 76.69 204 ARG A N 1
ATOM 1612 C CA . ARG A 1 204 ? 13.641 -18.091 -16.789 1.00 76.69 204 ARG A CA 1
ATOM 1613 C C . ARG A 1 204 ? 15.073 -18.203 -16.258 1.00 76.69 204 ARG A C 1
ATOM 1615 O O . ARG A 1 204 ? 15.318 -18.928 -15.299 1.00 76.69 204 ARG A O 1
ATOM 1622 N N . VAL A 1 205 ? 16.020 -17.474 -16.854 1.00 78.69 205 VAL A N 1
ATOM 1623 C CA . VAL A 1 205 ? 17.421 -17.452 -16.389 1.00 78.69 205 VAL A CA 1
ATOM 1624 C C . VAL A 1 205 ? 17.556 -16.754 -15.037 1.00 78.69 205 VAL A C 1
ATOM 1626 O O . VAL A 1 205 ? 18.345 -17.195 -14.203 1.00 78.69 205 VAL A O 1
ATOM 1629 N N . ALA A 1 206 ? 16.831 -15.656 -14.821 1.00 72.88 206 ALA A N 1
ATOM 1630 C CA . ALA A 1 206 ? 16.872 -14.931 -13.556 1.00 72.88 206 ALA A CA 1
ATOM 1631 C C . ALA A 1 206 ? 16.317 -15.783 -12.406 1.00 72.88 206 ALA A C 1
ATOM 1633 O O . ALA A 1 206 ? 16.974 -15.902 -11.374 1.00 72.88 206 ALA A O 1
ATOM 1634 N N . ASP A 1 207 ? 15.177 -16.438 -12.626 1.00 71.69 207 ASP A N 1
ATOM 1635 C CA . ASP A 1 207 ? 14.548 -17.312 -11.635 1.00 71.69 207 ASP A CA 1
ATOM 1636 C C . ASP A 1 207 ? 15.435 -18.527 -11.327 1.00 71.69 207 ASP A C 1
ATOM 1638 O O . ASP A 1 207 ? 15.647 -18.849 -10.161 1.00 71.69 207 ASP A O 1
ATOM 1642 N N . ALA A 1 208 ? 16.050 -19.141 -12.346 1.00 74.31 208 ALA A N 1
ATOM 1643 C CA . ALA A 1 208 ? 16.997 -20.239 -12.147 1.00 74.31 208 ALA A CA 1
ATOM 1644 C C . ALA A 1 208 ? 18.203 -19.820 -11.286 1.00 74.31 208 ALA A C 1
ATOM 1646 O O . ALA A 1 208 ? 18.578 -20.532 -10.357 1.00 74.31 208 ALA A O 1
ATOM 1647 N N . ARG A 1 209 ? 18.782 -18.638 -11.537 1.00 72.75 209 ARG A N 1
ATOM 1648 C CA . ARG A 1 209 ? 19.909 -18.116 -10.742 1.00 72.75 209 ARG A CA 1
ATOM 1649 C C . ARG A 1 209 ? 19.527 -17.843 -9.292 1.00 72.75 209 ARG A C 1
ATOM 1651 O O . ARG A 1 20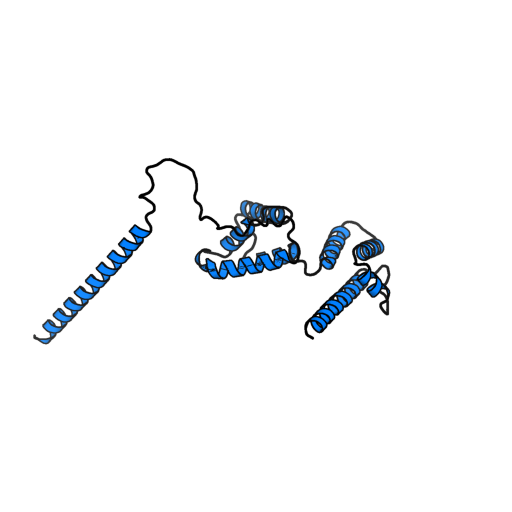9 ? 20.322 -18.132 -8.405 1.00 72.75 209 ARG A O 1
ATOM 1658 N N . GLU A 1 210 ? 18.332 -17.309 -9.060 1.00 67.81 210 GLU A N 1
ATOM 1659 C CA . GLU A 1 210 ? 17.835 -17.073 -7.704 1.00 67.81 210 GLU A CA 1
ATOM 1660 C C . GLU A 1 210 ? 17.632 -18.401 -6.968 1.00 67.81 210 GLU A C 1
ATOM 1662 O O . GLU A 1 210 ? 18.086 -18.555 -5.838 1.00 67.81 210 GLU A O 1
ATOM 1667 N N . THR A 1 211 ? 17.049 -19.405 -7.635 1.00 65.69 211 THR A N 1
ATOM 1668 C CA . THR A 1 211 ? 16.903 -20.738 -7.035 1.00 65.69 211 THR A CA 1
ATOM 1669 C C . THR A 1 211 ? 18.252 -21.379 -6.713 1.00 65.69 211 THR A C 1
ATOM 1671 O O . THR A 1 211 ? 18.420 -21.883 -5.609 1.00 65.69 211 THR A O 1
ATOM 1674 N N . SER A 1 212 ? 19.248 -21.305 -7.604 1.00 66.81 212 SER A N 1
ATOM 1675 C CA . SER A 1 212 ? 20.591 -21.841 -7.333 1.00 66.81 212 SER A CA 1
ATOM 1676 C C . SER A 1 212 ? 21.285 -21.139 -6.164 1.00 66.81 212 SER A C 1
ATOM 1678 O O . SER A 1 212 ? 21.940 -21.802 -5.368 1.00 66.81 212 SER A O 1
ATOM 1680 N N . LYS A 1 213 ? 21.095 -19.823 -6.010 1.00 65.44 213 LYS A N 1
ATOM 1681 C CA . LYS A 1 213 ? 21.643 -19.061 -4.881 1.00 65.44 213 LYS A CA 1
ATOM 1682 C C . LYS A 1 213 ? 21.069 -19.525 -3.536 1.00 65.44 213 LYS A C 1
ATOM 1684 O O . LYS A 1 213 ? 21.815 -19.681 -2.577 1.00 65.44 213 LYS A O 1
ATOM 1689 N N . VAL A 1 214 ? 19.766 -19.812 -3.489 1.00 60.16 214 VAL A N 1
ATOM 1690 C CA . VAL A 1 214 ? 19.091 -20.351 -2.292 1.00 60.16 214 VAL A CA 1
ATOM 1691 C C . VAL A 1 214 ? 19.612 -21.746 -1.918 1.00 60.16 214 VAL A C 1
ATOM 1693 O O . VAL A 1 214 ? 19.666 -22.079 -0.738 1.00 60.16 214 VAL A O 1
ATOM 1696 N N . PHE A 1 215 ? 20.012 -22.561 -2.899 1.00 55.88 215 PHE A N 1
ATOM 1697 C CA . PHE A 1 215 ? 20.613 -23.873 -2.637 1.00 55.88 215 PHE A CA 1
ATOM 1698 C C . PHE A 1 215 ? 22.061 -23.788 -2.129 1.00 55.88 215 PHE A C 1
ATOM 1700 O O . PHE A 1 215 ? 22.450 -24.634 -1.329 1.00 55.88 215 PHE A O 1
ATOM 1707 N N . GLU A 1 216 ? 22.848 -22.790 -2.547 1.00 57.56 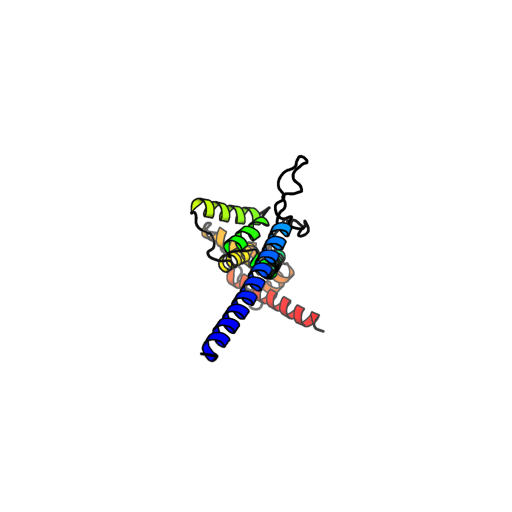216 GLU A N 1
ATOM 1708 C CA . GLU A 1 216 ? 24.231 -22.606 -2.071 1.00 57.56 216 GLU A CA 1
ATOM 1709 C C . GLU A 1 216 ? 24.324 -21.948 -0.683 1.00 57.56 216 GLU A C 1
ATOM 1711 O O . GLU A 1 216 ? 25.241 -22.258 0.066 1.00 57.56 216 GLU A O 1
ATOM 1716 N N . GLU A 1 217 ? 23.375 -21.086 -0.300 1.00 56.16 217 GLU A N 1
ATOM 1717 C CA . GLU A 1 217 ? 23.342 -20.449 1.034 1.00 56.16 217 GLU A CA 1
ATOM 1718 C C . GLU A 1 217 ? 22.897 -21.401 2.169 1.00 56.16 217 GLU A C 1
ATOM 1720 O O . GLU A 1 217 ? 22.893 -21.008 3.334 1.00 56.16 217 GLU A O 1
ATOM 1725 N N . ASN A 1 218 ? 22.519 -22.642 1.845 1.00 49.81 218 ASN A N 1
ATOM 1726 C CA . ASN A 1 218 ? 21.954 -23.623 2.781 1.00 49.81 218 ASN A CA 1
ATOM 1727 C C . ASN A 1 218 ? 22.845 -24.876 2.973 1.00 49.81 218 ASN A C 1
ATOM 1729 O O . ASN A 1 218 ? 22.350 -25.919 3.411 1.00 49.81 218 ASN A O 1
ATOM 1733 N N . ILE A 1 219 ? 24.135 -24.776 2.621 1.00 47.06 219 ILE A N 1
ATOM 1734 C CA . ILE A 1 219 ? 25.210 -25.761 2.869 1.00 47.06 219 ILE A CA 1
ATOM 1735 C C . ILE A 1 219 ? 26.214 -25.147 3.845 1.00 47.06 219 ILE A C 1
ATOM 1737 O O . ILE A 1 219 ? 26.652 -25.877 4.762 1.00 47.06 219 ILE A O 1
#

Organism: Sphaerobolus stellatus (strain SS14) (NCBI:txid990650)

Secondary structure (DSSP, 8-state):
-HHHHHHHHHHHHHHHHHHHHHHHHHHHHHHHHHHH--GGG-SS------------------SS--HHHHHHHHHHHHHHHHHSTTT-SSHHHHHHHHHTT--SHHHHHHHHHHHHHHHHHSS-SSSSHHHHHHHHHHHH--S-HHHHHHHHHHHHHTTS---HHHHHHHHHHHS-HHHHHHHHTSSSPPPTT-HHHHHHHHHHHHHHHHHHHHHHTT-